Protein AF-A0A953RDA2-F1 (afdb_monomer_lite)

pLDDT: mean 78.42, std 19.12, range [27.3, 97.56]

Radius of gyration: 22.93 Å; chains: 1; bounding box: 58×78×47 Å

Secondary structure (DSSP, 8-state):
-HHHHTS-HHHHHHHHHHHHHHHHHHHHHHHGGGTS---HHHHHHHHHHHHHH-STTS------EEEEE-SSSHHHHHHHHTTS---EEETTEEE--STTEEEEEEEE--SS-SEEEE--HHHHHTTTTPPEEEEEHHHHHHHHHHHTTPPPPTT----TTPPP-----HHHHHHHT-EEEEE-TTS-EEEEE-TTS--HHHHHHHHHHHHHHHTTGGG--HHHHHHHTTSS-TTPPPPPP--TTS--TTSSS-----------

Foldseek 3Di:
DCLQQPNDPVSVLVVVLVVLVVVLVVVQVVVCVVVPHRPPPVVSVVVSVCVCQPDPLRDDFAALEAEDECPPVVLVLLVVQLVFAAWDQDPVGTARPGGSHYAYEYEDQDQPDQFPDKADQVVCVVSNSHIYTYGNLNNLLVLLVVLVPDDQDPVRDADPSNDDDPDPDPLLVCLLPQWDWDQDPVRDTDIHGDPVHHNVSNVVSSRVVSSCVNNVVVPDDPVNVCVSSVVDDPPPDDDPDDPPVVDDPVVPDDDDDDDDDDDD

Structure (mmCIF, N/CA/C/O backbone):
data_AF-A0A953RDA2-F1
#
_entry.id   AF-A0A953RDA2-F1
#
loop_
_atom_site.group_PDB
_atom_site.id
_atom_site.type_symbol
_atom_site.label_atom_id
_atom_site.label_alt_id
_atom_site.label_comp_id
_atom_site.label_asym_id
_atom_site.label_entity_id
_atom_site.label_seq_id
_atom_site.pdbx_PDB_ins_code
_atom_site.Cartn_x
_atom_site.Cartn_y
_atom_site.Cartn_z
_atom_site.occupancy
_atom_site.B_iso_or_equiv
_atom_site.auth_seq_id
_atom_site.auth_comp_id
_atom_site.auth_asym_id
_atom_site.auth_atom_id
_atom_site.pdbx_PDB_model_num
ATOM 1 N N . VAL A 1 1 ? -15.125 -6.183 -8.845 1.00 53.28 1 VAL A N 1
ATOM 2 C CA . VAL A 1 1 ? -14.838 -4.728 -8.720 1.00 53.28 1 VAL A CA 1
ATOM 3 C C . VAL A 1 1 ? -16.112 -3.888 -8.668 1.00 53.28 1 VAL A C 1
ATOM 5 O O . VAL A 1 1 ? -16.368 -3.324 -7.616 1.00 53.28 1 VAL A O 1
ATOM 8 N N . TYR A 1 2 ? -16.951 -3.850 -9.716 1.00 69.69 2 TYR A N 1
ATOM 9 C CA . TYR A 1 2 ? -18.217 -3.084 -9.699 1.00 69.69 2 TYR A CA 1
ATOM 10 C C . TYR A 1 2 ? -19.113 -3.430 -8.498 1.00 69.69 2 TYR A C 1
ATOM 12 O O . TYR A 1 2 ? -19.486 -2.554 -7.729 1.00 69.69 2 TYR A O 1
ATOM 20 N N . VAL A 1 3 ? -19.357 -4.724 -8.276 1.00 63.56 3 VAL A N 1
ATOM 21 C CA . VAL A 1 3 ? -20.207 -5.215 -7.180 1.00 63.56 3 VAL A CA 1
ATOM 22 C C . VAL A 1 3 ? -19.695 -4.809 -5.792 1.00 63.56 3 VAL A C 1
ATOM 24 O O . VAL A 1 3 ? -20.476 -4.504 -4.905 1.00 63.56 3 VAL A O 1
ATOM 27 N N . VAL A 1 4 ? -18.378 -4.771 -5.608 1.00 57.72 4 VAL A N 1
ATOM 28 C CA . VAL A 1 4 ? -17.744 -4.486 -4.310 1.00 57.72 4 VAL A CA 1
ATOM 29 C C . VAL A 1 4 ? -17.790 -2.992 -3.974 1.00 57.72 4 VAL A C 1
ATOM 31 O O . VAL A 1 4 ? -17.901 -2.613 -2.809 1.00 57.72 4 VAL A O 1
ATOM 34 N N . LEU A 1 5 ? -17.702 -2.138 -4.996 1.00 52.62 5 LEU A N 1
ATOM 35 C CA . LEU A 1 5 ? -17.481 -0.702 -4.822 1.00 52.62 5 LEU A CA 1
ATOM 36 C C . LEU A 1 5 ? -18.737 0.144 -5.059 1.00 52.62 5 LEU A C 1
ATOM 38 O O . LEU A 1 5 ? -18.857 1.213 -4.470 1.00 52.62 5 LEU A O 1
ATOM 42 N N . TRP A 1 6 ? -19.673 -0.339 -5.878 1.00 58.94 6 TRP A N 1
ATOM 43 C CA . TRP A 1 6 ? -20.791 0.459 -6.395 1.00 58.94 6 TRP A CA 1
ATOM 44 C C . TRP A 1 6 ? -22.170 -0.142 -6.156 1.00 58.94 6 TRP A C 1
ATOM 46 O O . TRP A 1 6 ? -23.173 0.556 -6.299 1.00 58.94 6 TRP A O 1
ATOM 56 N N . ALA A 1 7 ? -22.249 -1.433 -5.839 1.00 70.31 7 ALA A N 1
ATOM 57 C CA . ALA A 1 7 ? -23.537 -2.064 -5.631 1.00 70.31 7 ALA A CA 1
ATOM 58 C C . ALA A 1 7 ? -24.118 -1.691 -4.267 1.00 70.31 7 ALA A C 1
ATOM 60 O O . ALA A 1 7 ? -23.391 -1.484 -3.291 1.00 70.31 7 ALA A O 1
ATOM 61 N N . ASN A 1 8 ? -25.449 -1.647 -4.190 1.00 76.88 8 ASN A N 1
ATOM 62 C CA . ASN A 1 8 ? -26.104 -1.599 -2.893 1.00 76.88 8 ASN A CA 1
ATOM 63 C C . ASN A 1 8 ? -25.758 -2.872 -2.095 1.00 76.88 8 ASN A C 1
ATOM 65 O O . ASN A 1 8 ? -25.366 -3.900 -2.658 1.00 76.88 8 ASN A O 1
ATOM 69 N N . PHE A 1 9 ? -25.912 -2.793 -0.775 1.00 72.00 9 PHE A N 1
ATOM 70 C CA . PHE A 1 9 ? -25.557 -3.886 0.128 1.00 72.00 9 PHE A CA 1
ATOM 71 C C . PHE A 1 9 ? -26.197 -5.226 -0.274 1.00 72.00 9 PHE A C 1
ATOM 73 O O . PHE A 1 9 ? -25.525 -6.251 -0.255 1.00 72.00 9 PHE A O 1
ATOM 80 N N . TRP A 1 10 ? -27.453 -5.215 -0.724 1.00 73.00 10 TRP A N 1
ATOM 81 C CA . TRP A 1 10 ? -28.193 -6.420 -1.106 1.00 73.00 10 TRP A CA 1
ATOM 82 C C . TRP A 1 10 ? -27.661 -7.095 -2.371 1.00 73.00 10 TRP A C 1
ATOM 84 O O . TRP A 1 10 ? -27.619 -8.320 -2.443 1.00 73.00 10 TRP A O 1
ATOM 94 N N . ILE A 1 11 ? -27.213 -6.317 -3.355 1.00 77.31 11 ILE A N 1
ATOM 95 C CA . ILE A 1 11 ? -26.596 -6.840 -4.578 1.00 77.31 11 ILE A CA 1
ATOM 96 C C . ILE A 1 11 ? -25.198 -7.384 -4.265 1.00 77.31 11 ILE A C 1
ATOM 98 O O . ILE A 1 11 ? -24.844 -8.458 -4.749 1.00 77.31 11 ILE A O 1
ATOM 102 N N . PHE A 1 12 ? -24.417 -6.688 -3.431 1.00 74.81 12 PHE A N 1
ATOM 103 C CA . PHE A 1 12 ? -23.131 -7.203 -2.949 1.00 74.81 12 PHE A CA 1
ATOM 104 C C . PHE A 1 12 ? -23.308 -8.528 -2.201 1.00 74.81 12 PHE A C 1
ATOM 106 O O . PHE A 1 12 ? -22.641 -9.507 -2.532 1.00 74.81 12 PHE A O 1
ATOM 113 N N . LEU A 1 13 ? -24.256 -8.577 -1.261 1.00 75.00 13 LEU A N 1
ATOM 114 C CA . LEU A 1 13 ? -24.575 -9.773 -0.491 1.00 75.00 13 LEU A CA 1
ATOM 115 C C . LEU A 1 13 ? -25.046 -10.911 -1.404 1.00 75.00 13 LEU A C 1
ATOM 117 O O . LEU A 1 13 ? -24.547 -12.021 -1.287 1.00 75.00 13 LEU A O 1
ATOM 121 N N . GLY A 1 14 ? -25.934 -10.646 -2.365 1.00 80.12 14 GLY A N 1
ATOM 122 C CA . GLY A 1 14 ? -26.414 -11.664 -3.305 1.00 80.12 14 GLY A CA 1
ATOM 123 C C . GLY A 1 14 ? -25.298 -12.279 -4.155 1.00 80.12 14 GLY A C 1
ATOM 124 O O . GLY A 1 14 ? -25.237 -13.498 -4.322 1.00 80.12 14 GLY A O 1
ATOM 125 N N . VAL A 1 15 ? -24.369 -11.458 -4.650 1.00 80.56 15 VAL A N 1
ATOM 126 C CA . VAL A 1 15 ? -23.202 -11.948 -5.398 1.00 80.56 15 VAL A CA 1
ATOM 127 C C . VAL A 1 15 ? -22.246 -12.715 -4.489 1.00 80.56 15 VAL A C 1
ATOM 129 O O . VAL A 1 15 ? -21.788 -13.786 -4.875 1.00 80.56 15 VAL A O 1
ATOM 132 N N . LEU A 1 16 ? -21.978 -12.214 -3.281 1.00 77.94 16 LEU A N 1
ATOM 133 C CA . LEU A 1 16 ? -21.133 -12.886 -2.295 1.00 77.94 16 LEU A CA 1
ATOM 134 C C . LEU A 1 16 ? -21.686 -14.274 -1.941 1.00 77.94 16 LEU A C 1
ATOM 136 O O . LEU A 1 16 ? -20.953 -15.255 -2.001 1.00 77.94 16 LEU A O 1
ATOM 140 N N . VAL A 1 17 ? -22.988 -14.366 -1.656 1.00 80.12 17 VAL A N 1
ATOM 141 C CA . VAL A 1 17 ? -23.703 -15.619 -1.365 1.00 80.12 17 VAL A CA 1
ATOM 142 C C . VAL A 1 17 ? -23.610 -16.584 -2.550 1.00 80.12 17 VAL A C 1
ATOM 144 O O . VAL A 1 17 ? -23.328 -17.765 -2.362 1.00 80.12 17 VAL A O 1
ATOM 147 N N . THR A 1 18 ? -23.777 -16.085 -3.777 1.00 80.44 18 THR A N 1
ATOM 148 C CA . THR A 1 18 ? -23.704 -16.904 -4.997 1.00 80.44 18 THR A CA 1
ATOM 149 C C . THR A 1 18 ? -22.295 -17.440 -5.246 1.00 80.44 18 THR A C 1
ATOM 151 O O . THR A 1 18 ? -22.128 -18.617 -5.551 1.00 80.44 18 THR A O 1
ATOM 154 N N . VAL A 1 19 ? -21.263 -16.608 -5.091 1.00 81.25 19 VAL A N 1
ATOM 155 C CA . VAL A 1 19 ? -19.867 -17.050 -5.224 1.00 81.25 19 VAL A CA 1
ATOM 156 C C . VAL A 1 19 ? -19.525 -18.047 -4.120 1.00 81.25 19 VAL A C 1
ATOM 158 O O . VAL A 1 19 ? -18.982 -19.107 -4.415 1.00 81.25 19 VAL A O 1
ATOM 161 N N . ALA A 1 20 ? -19.928 -17.770 -2.877 1.00 77.31 20 ALA A N 1
ATOM 162 C CA . ALA A 1 20 ? -19.767 -18.699 -1.765 1.00 77.31 20 ALA A CA 1
ATOM 163 C C . ALA A 1 20 ? -20.463 -20.041 -2.039 1.00 77.31 20 ALA A C 1
ATOM 165 O O . ALA A 1 20 ? -19.907 -21.083 -1.711 1.00 77.31 20 ALA A O 1
ATOM 166 N N . PHE A 1 21 ? -21.635 -20.044 -2.686 1.00 79.31 21 PHE A N 1
ATOM 167 C CA . PHE A 1 21 ? -22.319 -21.272 -3.103 1.00 79.31 21 PHE A CA 1
ATOM 168 C C . PHE A 1 21 ? -21.511 -22.067 -4.120 1.00 79.31 21 PHE A C 1
ATOM 170 O O . PHE A 1 21 ? -21.360 -23.276 -3.968 1.00 79.31 21 PHE A O 1
ATOM 177 N N . LEU A 1 22 ? -20.987 -21.402 -5.151 1.00 78.38 22 LEU A N 1
ATOM 178 C CA . LEU A 1 22 ? -20.198 -22.058 -6.191 1.00 78.38 22 LEU A CA 1
ATOM 179 C C . LEU A 1 22 ? -18.912 -22.655 -5.610 1.00 78.38 22 LEU A C 1
ATOM 181 O O . LEU A 1 22 ? -18.658 -23.841 -5.809 1.00 78.38 22 LEU A O 1
ATOM 185 N N . CYS A 1 23 ? -18.174 -21.885 -4.807 1.00 77.38 23 CYS A N 1
ATOM 186 C CA . CYS A 1 23 ? -16.983 -22.373 -4.112 1.00 77.38 23 CYS A CA 1
ATOM 187 C C . CYS A 1 23 ? -17.312 -23.522 -3.149 1.00 77.38 23 CYS A C 1
ATOM 189 O O . CYS A 1 23 ? -16.577 -24.503 -3.083 1.00 77.38 23 CYS A O 1
ATOM 191 N N . TYR A 1 24 ? -18.434 -23.435 -2.426 1.00 74.81 24 TYR A N 1
ATOM 192 C CA . TYR A 1 24 ? -18.868 -24.497 -1.524 1.00 74.81 24 TYR A CA 1
ATOM 193 C C . TYR A 1 24 ? -19.238 -25.772 -2.280 1.00 74.81 24 TYR A C 1
ATOM 195 O O . TYR A 1 24 ? -18.879 -26.854 -1.839 1.00 74.81 24 TYR A O 1
ATOM 203 N N . ARG A 1 25 ? -19.904 -25.679 -3.437 1.00 75.38 25 ARG A N 1
ATOM 204 C CA . ARG A 1 25 ? -20.212 -26.851 -4.272 1.00 75.38 25 ARG A CA 1
ATOM 205 C C . ARG A 1 25 ? -18.964 -27.520 -4.834 1.00 75.38 25 ARG A C 1
ATOM 207 O O . ARG A 1 25 ? -18.921 -28.747 -4.908 1.00 75.38 25 ARG A O 1
ATOM 214 N N . GLU A 1 26 ? -17.970 -26.736 -5.237 1.00 70.94 26 GLU A N 1
ATOM 215 C CA . GLU A 1 26 ? -16.670 -27.279 -5.633 1.00 70.94 26 GLU A CA 1
ATOM 216 C C . GLU A 1 26 ? -16.006 -27.987 -4.447 1.00 70.94 26 GLU A C 1
ATOM 218 O O . GLU A 1 26 ? -15.590 -29.137 -4.574 1.00 70.94 26 GLU A O 1
ATOM 223 N N . TYR A 1 27 ? -16.007 -27.366 -3.268 1.00 70.00 27 TYR A N 1
ATOM 224 C CA . TYR A 1 27 ? -15.460 -27.950 -2.045 1.00 70.00 27 TYR A CA 1
ATOM 225 C C . TYR A 1 27 ? -16.186 -29.237 -1.613 1.00 70.00 27 TYR A C 1
ATOM 227 O O . TYR A 1 27 ? -15.538 -30.224 -1.277 1.00 70.00 27 TYR A O 1
ATOM 235 N N . ASP A 1 28 ? -17.516 -29.269 -1.697 1.00 66.06 28 ASP A N 1
ATOM 236 C CA . ASP A 1 28 ? -18.372 -30.422 -1.384 1.00 66.06 28 ASP A CA 1
ATOM 237 C C . ASP A 1 28 ? -18.017 -31.632 -2.266 1.00 66.06 28 ASP A C 1
ATOM 239 O O . ASP A 1 28 ? -17.896 -3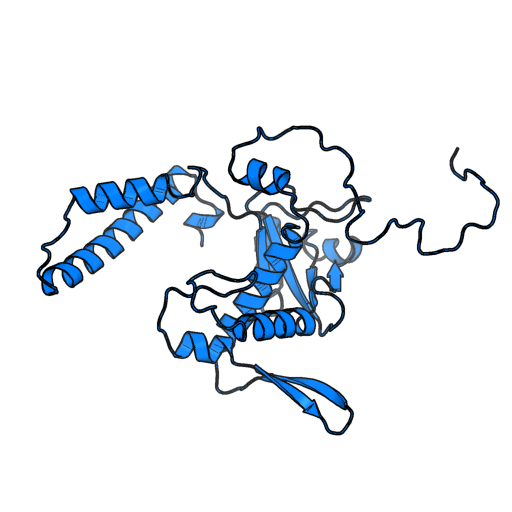2.759 -1.782 1.00 66.06 28 ASP A O 1
ATOM 243 N N . SER A 1 29 ? -17.735 -31.385 -3.552 1.00 64.94 29 SER A N 1
ATOM 244 C CA . SER A 1 29 ? -17.294 -32.425 -4.489 1.00 64.94 29 SER A CA 1
ATOM 245 C C . SER A 1 29 ? -15.908 -32.992 -4.162 1.00 64.94 29 SER A C 1
ATOM 247 O O . SER A 1 29 ? -15.660 -34.173 -4.402 1.00 64.94 29 SER A O 1
ATOM 249 N N . ILE A 1 30 ? -15.024 -32.174 -3.580 1.00 64.81 30 ILE A N 1
ATOM 250 C CA . ILE A 1 30 ? -13.677 -32.576 -3.164 1.00 64.81 30 ILE A CA 1
ATOM 251 C C . ILE A 1 30 ? -13.755 -33.352 -1.846 1.00 64.81 30 ILE A C 1
ATOM 253 O O . ILE A 1 30 ? -13.204 -34.442 -1.746 1.00 64.81 30 ILE A O 1
ATOM 257 N N . VAL A 1 31 ? -14.491 -32.857 -0.848 1.00 61.78 31 VAL A N 1
ATOM 258 C CA . VAL A 1 31 ? -14.634 -33.504 0.471 1.00 61.78 31 VAL A CA 1
ATOM 259 C C . VAL A 1 31 ? -15.346 -34.855 0.382 1.00 61.78 31 VAL A C 1
ATOM 261 O O . VAL A 1 31 ? -14.966 -35.792 1.087 1.00 61.78 31 VAL A O 1
ATOM 264 N N . ALA A 1 32 ? -16.307 -35.007 -0.535 1.00 62.38 32 ALA A N 1
ATOM 265 C CA . ALA A 1 32 ? -16.938 -36.295 -0.818 1.00 62.38 32 ALA A CA 1
ATOM 266 C C . ALA A 1 32 ? -15.927 -37.380 -1.248 1.00 62.38 32 ALA A C 1
ATOM 268 O O . ALA A 1 32 ? -16.145 -38.559 -0.970 1.00 62.38 32 ALA A O 1
ATOM 269 N N . GLN A 1 33 ? -14.798 -36.999 -1.859 1.00 64.75 33 GLN A N 1
ATOM 270 C CA . GLN A 1 33 ? -13.725 -37.927 -2.243 1.00 64.75 33 GLN A CA 1
ATOM 271 C C . GLN A 1 33 ? -12.834 -38.345 -1.060 1.00 64.75 33 GLN A C 1
ATOM 273 O O . GLN A 1 33 ? -12.133 -39.349 -1.156 1.00 64.75 33 GLN A O 1
ATOM 278 N N . TYR A 1 34 ? -12.887 -37.626 0.068 1.00 64.50 34 TYR A N 1
ATOM 279 C CA . TYR A 1 34 ? -12.098 -37.898 1.279 1.00 64.50 34 TYR A CA 1
ATOM 280 C C . TYR A 1 34 ? -12.863 -38.683 2.364 1.00 64.50 34 TYR A C 1
ATOM 282 O O . TYR A 1 34 ? -12.356 -38.848 3.470 1.00 64.50 34 TYR A O 1
ATOM 290 N N . GLY A 1 35 ? -14.060 -39.205 2.065 1.00 54.03 35 GLY A N 1
ATOM 291 C CA . GLY A 1 35 ? -14.752 -40.188 2.916 1.00 54.03 35 GLY A CA 1
ATOM 292 C C . GLY A 1 35 ? -15.549 -39.631 4.103 1.00 54.03 35 GLY A C 1
ATOM 293 O O . GLY A 1 35 ? -16.138 -40.411 4.846 1.00 54.03 35 GLY A O 1
ATOM 294 N N . PHE A 1 36 ? -15.628 -38.306 4.267 1.00 58.12 36 PHE A N 1
ATOM 295 C CA . PHE A 1 36 ? -16.376 -37.658 5.359 1.00 58.12 36 PHE A CA 1
ATOM 296 C C . PHE A 1 36 ? -17.854 -37.374 5.032 1.00 58.12 36 PHE A C 1
ATOM 298 O O . PHE A 1 36 ? -18.608 -36.950 5.905 1.00 58.12 36 PHE A O 1
ATOM 305 N N . GLY A 1 37 ? -18.281 -37.644 3.794 1.00 59.69 37 GLY A N 1
ATOM 306 C CA . GLY A 1 37 ? -19.604 -37.272 3.292 1.00 59.69 37 GLY A CA 1
ATOM 307 C C . GLY A 1 37 ? -19.698 -35.781 2.951 1.00 59.69 37 GLY A C 1
ATOM 308 O O . GLY A 1 37 ? -19.004 -34.947 3.525 1.00 59.69 37 GLY A O 1
ATOM 309 N N . ALA A 1 38 ? -20.543 -35.453 1.976 1.00 61.12 38 ALA A N 1
ATOM 310 C CA . ALA A 1 38 ? -20.825 -34.081 1.570 1.00 61.12 38 ALA A CA 1
ATOM 311 C C . ALA A 1 38 ? -21.569 -33.336 2.703 1.00 61.12 38 ALA A C 1
ATOM 313 O O . ALA A 1 38 ? -22.684 -33.748 3.044 1.00 61.12 38 ALA A O 1
ATOM 314 N N . PRO A 1 39 ? -21.008 -32.269 3.309 1.00 63.75 39 PRO A N 1
ATOM 315 C CA . PRO A 1 39 ? -21.687 -31.492 4.354 1.00 63.75 39 PRO A CA 1
ATOM 316 C C . PRO A 1 39 ? -23.013 -30.846 3.898 1.00 63.75 39 PRO A C 1
ATOM 318 O O . PRO A 1 39 ? -23.846 -30.474 4.733 1.00 63.75 39 PRO A O 1
ATOM 321 N N . GLY A 1 40 ? -23.258 -30.779 2.585 1.00 72.69 40 GLY A N 1
ATOM 322 C CA . GLY A 1 40 ? -24.576 -30.522 2.013 1.00 72.69 40 GLY A CA 1
ATOM 323 C C . GLY A 1 40 ? -25.140 -29.131 2.328 1.00 72.69 40 GLY A C 1
ATOM 324 O O . GLY A 1 40 ? -24.439 -28.193 2.696 1.00 72.69 40 GLY A O 1
ATOM 325 N N . TRP A 1 41 ? -26.452 -28.967 2.168 1.00 71.81 41 TRP A N 1
ATOM 326 C CA . TRP A 1 41 ? -27.121 -27.667 2.323 1.00 71.81 41 TRP A CA 1
ATOM 327 C C . TRP A 1 41 ? -27.050 -27.100 3.753 1.00 71.81 41 TRP A C 1
ATOM 329 O O . TRP A 1 41 ? -27.068 -25.882 3.924 1.00 71.81 41 TRP A O 1
ATOM 339 N N . ILE A 1 42 ? -26.914 -27.965 4.766 1.00 75.31 42 ILE A N 1
ATOM 340 C CA . ILE A 1 42 ? -26.733 -27.567 6.170 1.00 75.31 42 ILE A CA 1
ATOM 341 C C . ILE A 1 42 ? -25.344 -26.954 6.376 1.00 75.31 42 ILE A C 1
ATOM 343 O O . ILE A 1 42 ? -25.236 -25.887 6.977 1.00 75.31 42 ILE A O 1
ATOM 347 N N . GLY A 1 43 ? -24.288 -27.576 5.844 1.00 70.25 43 GLY A N 1
ATOM 348 C CA . GLY A 1 43 ? -22.941 -27.017 5.931 1.00 70.25 43 GLY A CA 1
ATOM 349 C C . GLY A 1 43 ? -22.778 -25.733 5.114 1.00 70.25 43 GLY A C 1
ATOM 350 O O . GLY A 1 43 ? -22.086 -24.820 5.559 1.00 70.25 43 GLY A O 1
ATOM 351 N N . TYR A 1 44 ? -23.474 -25.608 3.978 1.00 73.25 44 TYR A N 1
ATOM 352 C CA . TYR A 1 44 ? -23.532 -24.347 3.237 1.00 73.25 44 TYR A CA 1
ATOM 353 C C . TYR A 1 44 ? -24.211 -23.249 4.063 1.00 73.25 44 TYR A C 1
ATOM 355 O O . TYR A 1 44 ? -23.680 -22.148 4.173 1.00 73.25 44 TYR A O 1
ATOM 363 N N . GLY A 1 45 ? -25.350 -23.560 4.693 1.00 74.06 45 GLY A N 1
ATOM 364 C CA . GLY A 1 45 ? -26.055 -22.639 5.583 1.00 74.06 45 GLY A CA 1
ATOM 365 C C . GLY A 1 45 ? -25.196 -22.193 6.768 1.00 74.06 45 GLY A C 1
ATOM 366 O O . GLY A 1 45 ? -25.127 -21.001 7.049 1.00 74.06 45 GLY A O 1
ATOM 367 N N . ALA A 1 46 ? -24.480 -23.121 7.411 1.00 69.06 46 ALA A N 1
ATOM 368 C CA . ALA A 1 46 ? -23.546 -22.811 8.493 1.00 69.06 46 ALA A CA 1
ATOM 369 C C . ALA A 1 46 ? -22.361 -21.950 8.016 1.00 69.06 46 ALA A C 1
ATOM 371 O O . ALA A 1 46 ? -22.000 -20.982 8.679 1.00 69.06 46 ALA A O 1
ATOM 372 N N . GLY A 1 47 ? -21.796 -22.253 6.842 1.00 64.75 47 GLY A N 1
ATOM 373 C CA . GLY A 1 47 ? -20.731 -21.459 6.226 1.00 64.75 47 GLY A CA 1
ATOM 374 C C . GLY A 1 47 ? -21.186 -20.051 5.842 1.00 64.75 47 GLY A C 1
ATOM 375 O O . GLY A 1 47 ? -20.447 -19.094 6.046 1.00 64.75 47 GLY A O 1
ATOM 376 N N . LEU A 1 48 ? -22.420 -19.896 5.355 1.00 69.69 48 LEU A N 1
ATOM 377 C CA . LEU A 1 48 ? -23.012 -18.589 5.073 1.00 69.69 48 LEU A CA 1
ATOM 378 C C . LEU A 1 48 ? -23.239 -17.785 6.355 1.00 69.69 48 LEU A C 1
ATOM 380 O O . LEU A 1 48 ? -23.009 -16.580 6.380 1.00 69.69 48 LEU A O 1
ATOM 384 N N . LEU A 1 49 ? -23.675 -18.459 7.419 1.00 67.25 49 LEU A N 1
ATOM 385 C CA . LEU A 1 49 ? -23.894 -17.849 8.723 1.00 67.25 49 LEU A CA 1
ATOM 386 C C . LEU A 1 49 ? -22.567 -17.368 9.317 1.00 67.25 49 LEU A C 1
ATOM 388 O O . LEU A 1 49 ? -22.488 -16.230 9.757 1.00 67.25 49 LEU A O 1
ATOM 392 N N . LEU A 1 50 ? -21.500 -18.164 9.209 1.00 62.91 50 LEU A N 1
ATOM 393 C CA . LEU A 1 50 ? -20.137 -17.737 9.538 1.00 62.91 50 LEU A CA 1
ATOM 394 C C . LEU A 1 50 ? -19.640 -16.604 8.638 1.00 62.91 50 LEU A C 1
ATOM 396 O O . LEU A 1 50 ? -18.993 -15.697 9.127 1.00 62.91 50 LEU A O 1
ATOM 400 N N . LEU A 1 51 ? -19.941 -16.602 7.340 1.00 62.56 51 LEU A N 1
ATOM 401 C CA . LEU A 1 51 ? -19.515 -15.532 6.431 1.00 62.56 51 LEU A CA 1
ATOM 402 C C . LEU A 1 51 ? -20.172 -14.184 6.769 1.00 62.56 51 LEU A C 1
ATOM 404 O O . LEU A 1 51 ? -19.553 -13.134 6.629 1.00 62.56 51 LEU A O 1
ATOM 408 N N . VAL A 1 52 ? -21.440 -14.216 7.184 1.00 61.91 52 VAL A N 1
ATOM 409 C CA . VAL A 1 52 ? -22.222 -13.019 7.524 1.00 61.91 52 VAL A CA 1
ATOM 410 C C . VAL A 1 52 ? -21.954 -12.558 8.962 1.00 61.91 52 VAL A C 1
ATOM 412 O O . VAL A 1 52 ? -22.065 -11.368 9.240 1.00 61.91 52 VAL A O 1
ATOM 415 N N . TRP A 1 53 ? -21.575 -13.473 9.856 1.00 58.88 53 TRP A N 1
ATOM 416 C CA . TRP A 1 53 ? -21.316 -13.204 11.277 1.00 58.88 53 TRP A CA 1
ATOM 417 C C . TRP A 1 53 ? -19.815 -13.087 11.612 1.00 58.88 53 TRP A C 1
ATOM 419 O O . TRP A 1 53 ? -19.452 -12.643 12.690 1.00 58.88 53 TRP A O 1
ATOM 429 N N . GLY A 1 54 ? -18.917 -13.497 10.719 1.00 45.03 54 GLY A N 1
ATOM 430 C CA . GLY A 1 54 ? -17.540 -13.889 11.046 1.00 45.03 54 GLY A CA 1
ATOM 431 C C . GLY A 1 54 ? -16.505 -12.774 11.137 1.00 45.03 54 GLY A C 1
ATOM 432 O O . GLY A 1 54 ? -15.456 -12.872 10.505 1.00 45.03 54 GLY A O 1
ATOM 433 N N . GLY A 1 55 ? -16.757 -11.756 11.953 1.00 53.25 55 GLY A N 1
ATOM 434 C CA . GLY A 1 55 ? -15.683 -11.233 12.802 1.00 53.25 55 GLY A CA 1
ATOM 435 C C . GLY A 1 55 ? -15.667 -12.045 14.101 1.00 53.25 55 GLY A C 1
ATOM 436 O O . GLY A 1 55 ? -16.725 -12.519 14.512 1.00 53.25 55 GLY A O 1
ATOM 437 N N . GLU A 1 56 ? -14.529 -12.190 14.788 1.00 51.81 56 GLU A N 1
ATOM 438 C CA . GLU A 1 56 ? -14.509 -12.779 16.148 1.00 51.81 56 GLU A CA 1
ATOM 439 C C . GLU A 1 56 ? -15.516 -12.092 17.099 1.00 51.81 56 GLU A C 1
ATOM 441 O O . GLU A 1 56 ? -16.028 -12.720 18.024 1.00 51.81 56 GLU A O 1
ATOM 446 N N . SER A 1 57 ? -15.873 -10.835 16.811 1.00 55.00 57 SER A N 1
ATOM 447 C CA . SER A 1 57 ? -16.841 -10.000 17.529 1.00 55.00 57 SER A CA 1
ATOM 448 C C . SER A 1 57 ? -18.217 -9.831 16.851 1.00 55.00 57 SER A C 1
ATOM 450 O O . SER A 1 57 ? -19.076 -9.140 17.395 1.00 55.00 57 SER A O 1
ATOM 452 N N . GLY A 1 58 ? -18.487 -10.444 15.688 1.00 51.31 58 GLY A N 1
ATOM 453 C CA . GLY A 1 58 ? -19.788 -10.310 15.002 1.00 51.31 58 GLY A CA 1
ATOM 454 C C . GLY A 1 58 ? -19.973 -9.057 14.129 1.00 51.31 58 GLY A C 1
ATOM 455 O O . GLY A 1 58 ? -21.055 -8.854 13.574 1.00 51.31 58 GLY A O 1
ATOM 456 N N . GLY A 1 59 ? -18.952 -8.202 14.006 1.00 56.09 59 GLY A N 1
ATOM 457 C CA . GLY A 1 59 ? -19.012 -6.952 13.239 1.00 56.09 59 GLY A CA 1
ATOM 458 C C . GLY A 1 59 ? -18.724 -7.107 11.738 1.00 56.09 59 GLY A C 1
ATOM 459 O O . GLY A 1 59 ? -17.923 -7.940 11.318 1.00 56.09 59 GLY A O 1
ATOM 460 N N . THR A 1 60 ? -19.334 -6.257 10.900 1.00 56.97 60 THR A N 1
ATOM 461 C CA . THR A 1 60 ? -18.966 -6.123 9.478 1.00 56.97 60 THR A CA 1
ATOM 462 C C . THR A 1 60 ? -17.894 -5.043 9.307 1.00 56.97 60 THR A C 1
ATOM 464 O O . THR A 1 60 ? -18.200 -3.864 9.486 1.00 56.97 60 THR A O 1
ATOM 467 N N . MET A 1 61 ? -16.668 -5.402 8.907 1.00 63.38 61 MET A N 1
ATOM 468 C CA . MET A 1 61 ? -15.610 -4.421 8.616 1.00 63.38 61 MET A CA 1
ATOM 469 C C . MET A 1 61 ? -15.688 -3.958 7.147 1.00 63.38 61 MET A C 1
ATOM 471 O O . MET A 1 61 ? -15.421 -4.748 6.235 1.00 63.38 61 MET A O 1
ATOM 475 N N . PRO A 1 62 ? -16.065 -2.698 6.856 1.00 72.44 62 PRO A N 1
ATOM 476 C CA . PRO A 1 62 ? -16.038 -2.191 5.490 1.00 72.44 62 PRO A CA 1
ATOM 477 C C . PRO A 1 62 ? -14.594 -1.981 5.013 1.00 72.44 62 PRO A C 1
ATOM 479 O O . PRO A 1 62 ? -13.689 -1.722 5.803 1.00 72.44 62 PRO A O 1
ATOM 482 N N . ILE A 1 63 ? -14.378 -1.995 3.692 1.00 81.12 63 ILE A N 1
ATOM 483 C CA . ILE A 1 63 ? -13.112 -1.520 3.113 1.00 81.12 63 ILE A CA 1
ATOM 484 C C . ILE A 1 63 ? -12.971 -0.042 3.478 1.00 81.12 63 ILE A C 1
ATOM 486 O O . ILE A 1 63 ? -13.731 0.777 2.969 1.00 81.12 63 ILE A O 1
ATOM 490 N N . MET A 1 64 ? -12.022 0.307 4.344 1.00 86.94 64 MET A N 1
ATOM 491 C CA . MET A 1 64 ? -11.822 1.694 4.778 1.00 86.94 64 MET A CA 1
ATOM 492 C C . MET A 1 64 ? -11.225 2.546 3.659 1.00 86.94 64 MET A C 1
ATOM 494 O O . MET A 1 64 ? -11.788 3.578 3.285 1.00 86.94 64 MET A O 1
ATOM 498 N N . ALA A 1 65 ? -10.138 2.064 3.060 1.00 90.94 65 ALA A N 1
ATOM 499 C CA . ALA A 1 65 ? -9.498 2.703 1.924 1.00 90.94 65 ALA A CA 1
ATOM 500 C C . ALA A 1 65 ? -8.988 1.675 0.910 1.00 90.94 65 ALA A C 1
ATOM 502 O O . ALA A 1 65 ? -8.593 0.568 1.267 1.00 90.94 65 ALA A O 1
ATOM 503 N N . MET A 1 66 ? -8.964 2.076 -0.358 1.00 93.38 66 MET A N 1
ATOM 504 C CA . MET A 1 66 ? -8.349 1.339 -1.455 1.00 93.38 66 MET A CA 1
ATOM 505 C C . MET A 1 66 ? -7.336 2.243 -2.150 1.00 93.38 66 MET A C 1
ATOM 507 O O . MET A 1 66 ? -7.694 3.295 -2.683 1.00 93.38 66 MET A O 1
ATOM 511 N N . THR A 1 67 ? -6.076 1.832 -2.162 1.00 95.94 67 THR A N 1
ATOM 512 C CA . THR A 1 67 ? -5.012 2.497 -2.915 1.00 95.94 67 THR A CA 1
ATOM 513 C C . THR A 1 67 ? -4.986 1.988 -4.356 1.00 95.94 67 THR A C 1
ATOM 515 O O . THR A 1 67 ? -5.243 0.814 -4.620 1.00 95.94 67 THR A O 1
ATOM 518 N N . ILE A 1 68 ? -4.705 2.876 -5.310 1.00 95.12 68 ILE A N 1
ATOM 519 C CA . ILE A 1 68 ? -4.571 2.528 -6.730 1.00 95.12 68 ILE A CA 1
ATOM 520 C C . ILE A 1 68 ? -3.322 3.206 -7.282 1.00 95.12 68 ILE A C 1
ATOM 522 O O . ILE A 1 68 ? -3.219 4.436 -7.245 1.00 95.12 68 ILE A O 1
ATOM 526 N N . ASP A 1 69 ? -2.395 2.423 -7.837 1.00 94.88 69 ASP A N 1
ATOM 527 C CA . ASP A 1 69 ? -1.241 2.984 -8.534 1.00 94.88 69 ASP A CA 1
ATOM 528 C C . ASP A 1 69 ? -1.673 3.755 -9.787 1.00 94.88 69 ASP A C 1
ATOM 530 O O . ASP A 1 69 ? -2.352 3.238 -10.673 1.00 94.88 69 ASP A O 1
ATOM 534 N N . SER A 1 70 ? -1.255 5.016 -9.865 1.00 94.25 70 SER A N 1
ATOM 535 C CA . SER A 1 70 ? -1.480 5.886 -11.016 1.00 94.25 70 SER A CA 1
ATOM 536 C C . SER A 1 70 ? -0.273 5.929 -11.960 1.00 94.25 70 SER A C 1
ATOM 538 O O . SER A 1 70 ? -0.176 6.843 -12.782 1.00 94.25 70 SER A O 1
ATOM 540 N N . GLY A 1 71 ? 0.692 5.013 -11.817 1.00 88.56 71 GLY A N 1
ATOM 541 C CA . GLY A 1 71 ? 1.890 4.936 -12.651 1.00 88.56 71 GLY A CA 1
ATOM 542 C C . GLY A 1 71 ? 1.573 4.632 -14.116 1.00 88.56 71 GLY A C 1
ATOM 543 O O . GLY A 1 71 ? 2.191 5.212 -15.011 1.00 88.56 71 GLY A O 1
ATOM 544 N N . PHE A 1 72 ? 0.553 3.807 -14.366 1.00 89.31 72 PHE A N 1
ATOM 545 C CA . PHE A 1 72 ? 0.063 3.475 -15.703 1.00 89.31 72 PHE A CA 1
ATOM 546 C C . PHE A 1 72 ? -1.355 4.019 -15.932 1.00 89.31 72 PHE A C 1
ATOM 548 O O . PHE A 1 72 ? -2.263 3.771 -15.147 1.00 89.31 72 PHE A O 1
ATOM 555 N N . ARG A 1 73 ? -1.562 4.755 -17.036 1.00 91.81 73 ARG A N 1
ATOM 556 C CA . ARG A 1 73 ? -2.848 5.399 -17.397 1.00 91.81 73 ARG A CA 1
ATOM 557 C C . ARG A 1 73 ? -3.470 6.232 -16.251 1.00 91.81 73 ARG A C 1
ATOM 559 O O . ARG A 1 73 ? -4.626 6.008 -15.884 1.00 91.81 73 ARG A O 1
ATOM 566 N N . PRO A 1 74 ? -2.754 7.251 -15.738 1.00 93.25 74 PRO A N 1
ATOM 567 C CA . PRO A 1 74 ? -3.163 8.029 -14.562 1.00 93.25 74 PRO A CA 1
ATOM 568 C C . PRO A 1 74 ? -4.568 8.637 -14.663 1.00 93.25 74 PRO A C 1
ATOM 570 O O . PRO A 1 74 ? -5.282 8.697 -13.669 1.00 93.25 74 PRO A O 1
ATOM 573 N N . GLN A 1 75 ? -4.986 9.054 -15.861 1.00 92.19 75 GLN A N 1
ATOM 574 C CA . GLN A 1 75 ? -6.280 9.704 -16.065 1.00 92.19 75 GLN A CA 1
ATOM 575 C C . GLN A 1 75 ? -7.464 8.806 -15.673 1.00 92.19 75 GLN A C 1
ATOM 577 O O . GLN A 1 75 ? -8.391 9.282 -15.023 1.00 92.19 75 GLN A O 1
ATOM 582 N N . MET A 1 76 ? -7.405 7.502 -15.977 1.00 94.25 76 MET A N 1
ATOM 583 C CA . MET A 1 76 ? -8.465 6.564 -15.579 1.00 94.25 76 MET A CA 1
ATOM 584 C C . MET A 1 76 ? -8.536 6.404 -14.060 1.00 94.25 76 MET A C 1
ATOM 586 O O . MET A 1 76 ? -9.621 6.278 -13.500 1.00 94.25 76 MET A O 1
ATOM 590 N N . VAL A 1 77 ? -7.382 6.429 -13.388 1.00 93.94 77 VAL A N 1
ATOM 591 C CA . VAL A 1 77 ? -7.310 6.339 -11.926 1.00 93.94 77 VAL A CA 1
ATOM 592 C C . VAL A 1 77 ? -7.911 7.584 -11.287 1.00 93.94 77 VAL A C 1
ATOM 594 O O . VAL A 1 77 ? -8.693 7.463 -10.351 1.00 93.94 77 VAL A O 1
ATOM 597 N N . TYR A 1 78 ? -7.602 8.773 -11.809 1.00 94.19 78 TYR A N 1
ATOM 598 C CA . TYR A 1 78 ? -8.146 10.029 -11.284 1.00 94.19 78 TYR A CA 1
ATOM 599 C C . TYR A 1 78 ? -9.660 10.096 -11.470 1.00 94.19 78 TYR A C 1
ATOM 601 O O . TYR A 1 78 ? -10.379 10.361 -10.512 1.00 94.19 78 TYR A O 1
ATOM 609 N N . GLU A 1 79 ? -10.146 9.749 -12.662 1.00 93.38 79 GLU A N 1
ATOM 610 C CA . GLU A 1 79 ? -11.579 9.708 -12.961 1.00 93.38 79 GLU A CA 1
ATOM 611 C C . GLU A 1 79 ? -12.334 8.692 -12.119 1.00 93.38 79 GLU A C 1
ATOM 613 O O . GLU A 1 79 ? -13.512 8.892 -11.829 1.00 93.38 79 GLU A O 1
ATOM 618 N N . PHE A 1 80 ? -11.690 7.585 -11.760 1.00 92.50 80 PHE A N 1
ATOM 619 C CA . PHE A 1 80 ? -12.271 6.592 -10.874 1.00 92.50 80 PHE A CA 1
ATOM 620 C C . PHE A 1 80 ? -12.279 7.085 -9.424 1.00 92.50 80 PHE A C 1
ATOM 622 O O . PHE A 1 80 ? -13.326 7.061 -8.777 1.00 92.50 80 PHE A O 1
ATOM 629 N N . ALA A 1 81 ? -11.142 7.579 -8.930 1.00 93.38 81 ALA A N 1
ATOM 630 C CA . ALA A 1 81 ? -10.996 8.091 -7.572 1.00 93.38 81 ALA A CA 1
ATOM 631 C C . ALA A 1 81 ? -11.973 9.242 -7.297 1.00 93.38 81 ALA A C 1
ATOM 633 O O . ALA A 1 81 ? -12.688 9.208 -6.302 1.00 93.38 81 ALA A O 1
ATOM 634 N N . ALA A 1 82 ? -12.110 10.187 -8.231 1.00 90.88 82 ALA A N 1
ATOM 635 C CA . ALA A 1 82 ? -12.985 11.351 -8.098 1.00 90.88 82 ALA A CA 1
ATOM 636 C C . ALA A 1 82 ? -14.476 11.014 -7.893 1.00 90.88 82 ALA A C 1
ATOM 638 O O . ALA A 1 82 ? -15.232 11.870 -7.439 1.00 90.88 82 ALA A O 1
ATOM 639 N N . ARG A 1 83 ? -14.921 9.792 -8.220 1.00 91.94 83 ARG A N 1
ATOM 640 C CA . ARG A 1 83 ? -16.312 9.355 -8.002 1.00 91.94 83 ARG A CA 1
ATOM 641 C C . ARG A 1 83 ? -16.535 8.670 -6.647 1.00 91.94 83 ARG A C 1
ATOM 643 O O . ARG A 1 83 ? -17.660 8.284 -6.349 1.00 91.94 83 ARG A O 1
ATOM 650 N N . HIS A 1 84 ? -15.487 8.499 -5.848 1.00 90.69 84 HIS A N 1
ATOM 651 C CA . HIS A 1 84 ? -15.534 7.876 -4.526 1.00 90.69 84 HIS A CA 1
ATOM 652 C C . HIS A 1 84 ? -15.146 8.887 -3.445 1.00 90.69 84 HIS A C 1
ATOM 654 O O . HIS A 1 84 ? -14.527 9.910 -3.760 1.00 90.69 84 HIS A O 1
ATOM 660 N N . PRO A 1 85 ? -15.438 8.595 -2.162 1.00 91.44 85 PRO A N 1
ATOM 661 C CA . PRO A 1 85 ? -14.875 9.359 -1.061 1.00 91.44 85 PRO A CA 1
ATOM 662 C C . PRO A 1 85 ? -13.355 9.500 -1.213 1.00 91.44 85 PRO A C 1
ATOM 664 O O . PRO A 1 85 ? -12.663 8.576 -1.649 1.00 91.44 85 PRO A O 1
ATOM 667 N N . GLN A 1 86 ? -12.854 10.691 -0.905 1.00 90.56 86 GLN A N 1
ATOM 668 C CA . GLN A 1 86 ? -11.435 11.032 -0.937 1.00 90.56 86 GLN A CA 1
ATOM 669 C C . GLN A 1 86 ? -10.954 11.291 0.496 1.00 90.56 86 GLN A C 1
ATOM 671 O O . GLN A 1 86 ? -11.774 11.671 1.339 1.00 90.56 86 GLN A O 1
ATOM 676 N N . PRO A 1 87 ? -9.651 11.124 0.790 1.00 91.69 87 PRO A N 1
ATOM 677 C CA . PRO A 1 87 ? -9.107 11.506 2.087 1.00 91.69 87 PRO A CA 1
ATOM 678 C C . PRO A 1 87 ? -9.438 12.964 2.427 1.00 91.69 87 PRO A C 1
ATOM 680 O O . PRO A 1 87 ? -9.365 13.852 1.573 1.00 91.69 87 PRO A O 1
ATOM 683 N N . ALA A 1 88 ? -9.800 13.212 3.682 1.00 88.62 88 ALA A N 1
ATOM 684 C CA . ALA A 1 88 ? -9.950 14.561 4.196 1.00 88.62 88 ALA A CA 1
ATOM 685 C C . ALA A 1 88 ? -8.561 15.172 4.400 1.00 88.62 88 ALA A C 1
ATOM 687 O O . ALA A 1 88 ? -7.650 14.514 4.901 1.00 88.62 88 ALA A O 1
ATOM 688 N N . HIS A 1 89 ? -8.414 16.437 4.018 1.00 87.94 89 HIS A N 1
ATOM 689 C CA . HIS A 1 89 ? -7.161 17.176 4.098 1.00 87.94 89 HIS A CA 1
ATOM 690 C C . HIS A 1 89 ? -7.378 18.426 4.950 1.00 87.94 89 HIS A C 1
ATOM 692 O O . HIS A 1 89 ? -8.155 19.300 4.559 1.00 87.94 89 HIS A O 1
ATOM 698 N N . GLY A 1 90 ? -6.699 18.531 6.094 1.00 83.69 90 GLY A N 1
ATOM 699 C CA . GLY A 1 90 ? -6.873 19.658 7.009 1.00 83.69 90 GLY A CA 1
ATOM 700 C C . GLY A 1 90 ? -5.614 20.029 7.798 1.00 83.69 90 GLY A C 1
ATOM 701 O O . GLY A 1 90 ? -4.583 19.369 7.679 1.00 83.69 90 GLY A O 1
ATOM 702 N N . PRO A 1 91 ? -5.680 21.085 8.629 1.00 80.06 91 PRO A N 1
ATOM 703 C CA . PRO A 1 91 ? -4.552 21.529 9.457 1.00 80.06 91 PRO A CA 1
ATOM 704 C C . PRO A 1 91 ? -4.068 20.469 10.455 1.00 80.06 91 PRO A C 1
ATOM 706 O O . PRO A 1 91 ? -2.898 20.454 10.819 1.00 80.06 91 PRO A O 1
ATOM 709 N N . ALA A 1 92 ? -4.966 19.570 10.871 1.00 78.56 92 ALA A N 1
ATOM 710 C CA . ALA A 1 92 ? -4.668 18.444 11.754 1.00 78.56 92 ALA A CA 1
ATOM 711 C C . ALA A 1 92 ? -4.001 17.254 11.031 1.00 78.56 92 ALA A C 1
ATOM 713 O O . ALA A 1 92 ? -3.665 16.261 11.671 1.00 78.56 92 ALA A O 1
ATOM 714 N N . GLY A 1 93 ? -3.802 17.349 9.713 1.00 83.00 93 GLY A N 1
ATOM 715 C CA . GLY A 1 93 ? -3.267 16.284 8.872 1.00 83.00 93 GLY A CA 1
ATOM 716 C C . GLY A 1 93 ? -4.306 15.696 7.921 1.00 83.00 93 GLY A C 1
ATOM 717 O O . GLY A 1 93 ? -5.409 16.223 7.750 1.00 83.00 93 GLY A O 1
ATOM 718 N N . ASP A 1 94 ? -3.906 14.603 7.281 1.00 87.19 94 ASP A N 1
ATOM 719 C CA . ASP A 1 94 ? -4.729 13.864 6.332 1.00 87.19 94 ASP A CA 1
ATOM 720 C C . ASP A 1 94 ? -5.375 12.659 7.029 1.00 87.19 94 ASP A C 1
ATOM 722 O O . ASP A 1 94 ? -4.715 11.981 7.818 1.00 87.19 94 ASP A O 1
ATOM 726 N N . ALA A 1 95 ? -6.650 12.386 6.742 1.00 86.88 95 ALA A N 1
ATOM 727 C CA . ALA A 1 95 ? -7.399 11.305 7.385 1.00 86.88 95 ALA A CA 1
ATOM 728 C C . ALA A 1 95 ? -8.403 10.632 6.439 1.00 86.88 95 ALA A C 1
ATOM 730 O O . ALA A 1 95 ? -8.971 11.267 5.546 1.00 86.88 95 ALA A O 1
ATOM 731 N N . ILE A 1 96 ? -8.673 9.345 6.666 1.00 89.31 96 ILE A N 1
ATOM 732 C CA . ILE A 1 96 ? -9.782 8.631 6.024 1.00 89.31 96 ILE A CA 1
ATOM 733 C C . ILE A 1 96 ? -11.068 8.947 6.787 1.00 89.31 96 ILE A C 1
ATOM 735 O O . ILE A 1 96 ? -11.281 8.457 7.890 1.00 89.31 96 ILE A O 1
ATOM 739 N N . ALA A 1 97 ? -11.919 9.788 6.199 1.00 81.31 97 ALA A N 1
ATOM 740 C CA . ALA A 1 97 ? -13.151 10.257 6.839 1.00 81.31 97 ALA A CA 1
ATOM 741 C C . ALA A 1 97 ? -14.378 9.373 6.555 1.00 81.31 97 ALA A C 1
ATOM 743 O O . ALA A 1 97 ? -15.406 9.516 7.212 1.00 81.31 97 ALA A O 1
ATOM 744 N N . ALA A 1 98 ? -14.296 8.485 5.561 1.00 83.94 98 ALA A N 1
ATOM 745 C CA . ALA A 1 98 ? -15.395 7.614 5.165 1.00 83.94 98 ALA A CA 1
ATOM 746 C C . ALA A 1 98 ? -14.871 6.270 4.634 1.00 83.94 98 ALA A C 1
ATOM 748 O O . ALA A 1 98 ? -13.804 6.239 4.009 1.00 83.94 98 ALA A O 1
ATOM 749 N N . PRO A 1 99 ? -15.617 5.166 4.819 1.00 83.31 99 PRO A N 1
ATOM 750 C CA . PRO A 1 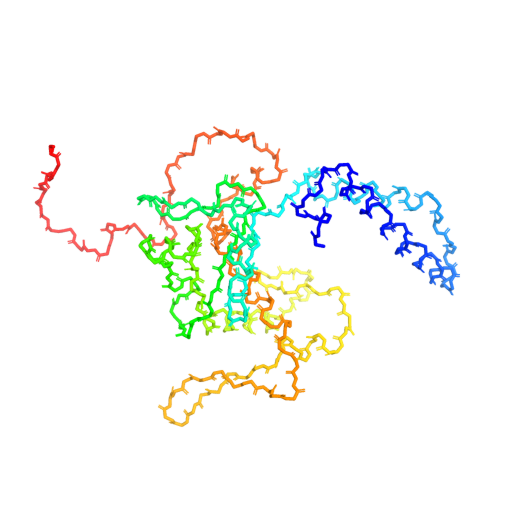99 ? -15.290 3.899 4.183 1.00 83.31 99 PRO A CA 1
ATOM 751 C C . PRO A 1 99 ? -15.413 4.006 2.659 1.00 83.31 99 PRO A C 1
ATOM 753 O O . PRO A 1 99 ? -16.083 4.888 2.120 1.00 83.31 99 PRO A O 1
ATOM 756 N N . ARG A 1 100 ? -14.792 3.057 1.960 1.00 85.25 100 ARG A N 1
ATOM 757 C CA . ARG A 1 100 ? -14.678 2.987 0.496 1.00 85.25 100 ARG A CA 1
ATOM 758 C C . ARG A 1 100 ? -13.959 4.200 -0.098 1.00 85.25 100 ARG A C 1
ATOM 760 O O . ARG A 1 100 ? -14.182 4.543 -1.259 1.00 85.25 100 ARG A O 1
ATOM 767 N N . THR A 1 101 ? -13.088 4.837 0.685 1.00 90.81 101 THR A N 1
ATOM 768 C CA . THR A 1 101 ? -12.244 5.926 0.191 1.00 90.81 101 THR A CA 1
ATOM 769 C C . THR A 1 101 ? -11.254 5.387 -0.839 1.00 90.81 101 THR A C 1
ATOM 771 O O . THR A 1 101 ? -10.621 4.357 -0.617 1.00 90.81 101 THR A O 1
ATOM 774 N N . VAL A 1 102 ? -11.092 6.078 -1.966 1.00 94.44 102 VAL A N 1
ATOM 775 C CA . VAL A 1 102 ? -10.123 5.690 -3.001 1.00 94.44 102 VAL A CA 1
ATOM 776 C C . VAL A 1 102 ? -8.947 6.650 -2.989 1.00 94.44 102 VAL A C 1
ATOM 778 O O . VAL A 1 102 ? -9.122 7.859 -3.107 1.00 94.44 102 VAL A O 1
ATOM 781 N N . VAL A 1 103 ? -7.739 6.107 -2.881 1.00 95.81 103 VAL A N 1
ATOM 782 C CA . VAL A 1 103 ? -6.499 6.871 -2.754 1.00 95.81 103 VAL A CA 1
ATOM 783 C C . VAL A 1 103 ? -5.630 6.626 -3.980 1.00 95.81 103 VAL A C 1
ATOM 785 O O . V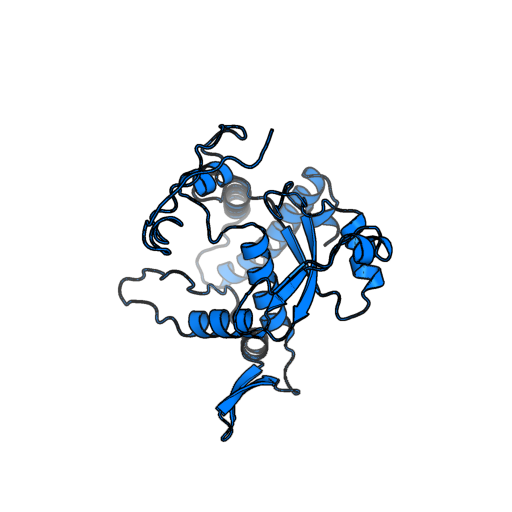AL A 1 103 ? -5.101 5.535 -4.178 1.00 95.81 103 VAL A O 1
ATOM 788 N N . ALA A 1 104 ? -5.457 7.648 -4.814 1.00 96.62 104 ALA A N 1
ATOM 789 C CA . ALA A 1 104 ? -4.527 7.565 -5.933 1.00 96.62 104 ALA A CA 1
ATOM 790 C C . ALA A 1 104 ? -3.081 7.664 -5.421 1.00 96.62 104 ALA A C 1
ATOM 792 O O . ALA A 1 104 ? -2.710 8.625 -4.740 1.00 96.62 104 ALA A O 1
ATOM 793 N N . THR A 1 105 ? -2.255 6.680 -5.764 1.00 96.94 105 THR A N 1
ATOM 794 C CA . THR A 1 105 ? -0.883 6.557 -5.267 1.00 96.94 105 THR A CA 1
ATOM 795 C C . THR A 1 105 ? 0.142 6.586 -6.386 1.00 96.94 105 THR A C 1
ATOM 797 O O . THR A 1 105 ? -0.142 6.212 -7.520 1.00 96.94 105 THR A O 1
ATOM 800 N N . LYS A 1 106 ? 1.367 6.995 -6.056 1.00 96.44 106 LYS A N 1
ATOM 801 C CA . LYS A 1 106 ? 2.523 6.854 -6.945 1.00 96.44 106 LYS A CA 1
ATOM 802 C C . LYS A 1 106 ? 3.765 6.494 -6.145 1.00 96.44 106 LYS A C 1
ATOM 804 O O . LYS A 1 106 ? 4.080 7.167 -5.165 1.00 96.44 106 LYS A O 1
ATOM 809 N N . GLY A 1 107 ? 4.513 5.493 -6.593 1.00 94.81 107 GLY A N 1
ATOM 810 C CA . GLY A 1 107 ? 5.777 5.123 -5.959 1.00 94.81 107 GLY A CA 1
ATOM 811 C C . GLY A 1 107 ? 6.828 6.243 -5.997 1.00 94.81 107 GLY A C 1
ATOM 812 O O . GLY A 1 107 ? 6.974 6.958 -6.992 1.00 94.81 107 GLY A O 1
ATOM 813 N N . LYS A 1 108 ? 7.581 6.381 -4.905 1.00 95.62 108 LYS A N 1
ATOM 814 C CA . LYS A 1 108 ? 8.774 7.218 -4.771 1.00 95.62 108 LYS A CA 1
ATOM 815 C C . LYS A 1 108 ? 9.863 6.404 -4.054 1.00 95.62 108 LYS A C 1
ATOM 817 O O . LYS A 1 108 ? 9.568 5.800 -3.026 1.00 95.62 108 LYS A O 1
ATOM 822 N N . PRO A 1 109 ? 11.109 6.379 -4.555 1.00 94.06 109 PRO A N 1
ATOM 823 C CA . PRO A 1 109 ? 12.200 5.705 -3.859 1.00 94.06 109 PRO A CA 1
ATOM 824 C C . PRO A 1 109 ? 12.553 6.487 -2.585 1.00 94.06 109 PRO A C 1
ATOM 826 O O . PRO A 1 109 ? 13.210 7.524 -2.651 1.00 94.06 109 PRO A O 1
ATOM 829 N N . ASP A 1 110 ? 12.073 6.015 -1.435 1.00 95.25 110 ASP A N 1
ATOM 830 C CA . ASP A 1 110 ? 12.273 6.637 -0.123 1.00 95.25 110 ASP A CA 1
ATOM 831 C C . ASP A 1 110 ? 12.476 5.547 0.940 1.00 95.25 110 ASP A C 1
ATOM 833 O O . ASP A 1 110 ? 11.662 4.628 1.050 1.00 95.25 110 ASP A O 1
ATOM 837 N N . PHE A 1 111 ? 13.592 5.627 1.670 1.00 92.19 111 PHE A N 1
ATOM 838 C CA . PHE A 1 111 ? 13.975 4.692 2.735 1.00 92.19 111 PHE A CA 1
ATOM 839 C C . PHE A 1 111 ? 13.605 5.194 4.136 1.00 92.19 111 PHE A C 1
ATOM 841 O O . PHE A 1 111 ? 13.877 4.493 5.102 1.00 92.19 111 PHE A O 1
ATOM 848 N N . LEU A 1 112 ? 13.060 6.407 4.268 1.00 93.94 112 LEU A N 1
ATOM 849 C CA . LEU A 1 112 ? 12.827 7.062 5.558 1.00 93.94 112 LEU A CA 1
ATOM 850 C C . LEU A 1 112 ? 11.348 7.137 5.927 1.00 93.94 112 LEU A C 1
ATOM 852 O O . LEU A 1 112 ? 11.023 7.233 7.107 1.00 93.94 112 LEU A O 1
ATOM 856 N N . LYS A 1 113 ? 10.451 7.163 4.935 1.00 94.44 113 LYS A N 1
ATOM 857 C CA . LYS A 1 113 ? 9.012 7.318 5.169 1.00 94.44 113 LYS A CA 1
ATOM 858 C C . LYS A 1 113 ? 8.196 6.419 4.257 1.00 94.44 113 LYS A C 1
ATOM 860 O O . LYS A 1 113 ? 8.342 6.490 3.041 1.00 94.44 113 LYS A O 1
ATOM 865 N N . LEU A 1 114 ? 7.255 5.675 4.840 1.00 95.12 114 LEU A N 1
ATOM 866 C CA . LEU A 1 114 ? 6.261 4.906 4.088 1.00 95.12 114 LEU A CA 1
ATOM 867 C C . LEU A 1 114 ? 5.335 5.813 3.263 1.00 95.12 114 LEU A C 1
ATOM 869 O O . LEU A 1 114 ? 5.145 5.587 2.071 1.00 95.12 114 LEU A O 1
ATOM 873 N N . ILE A 1 115 ? 4.799 6.876 3.869 1.00 95.19 115 ILE A N 1
ATOM 874 C CA . ILE A 1 115 ? 4.097 7.946 3.148 1.00 95.19 115 ILE A CA 1
ATOM 875 C C . ILE A 1 115 ? 5.077 9.104 2.973 1.00 95.19 115 ILE A C 1
ATOM 877 O O . ILE A 1 115 ? 5.318 9.889 3.891 1.00 95.19 115 ILE A O 1
ATOM 881 N N . ALA A 1 116 ? 5.689 9.185 1.794 1.00 94.00 116 ALA A N 1
ATOM 882 C CA . ALA A 1 116 ? 6.773 10.121 1.522 1.00 94.00 116 ALA A CA 1
ATOM 883 C C . ALA A 1 116 ? 6.272 11.567 1.401 1.00 94.00 116 ALA A C 1
ATOM 885 O O . ALA A 1 116 ? 6.918 12.501 1.880 1.00 94.00 116 ALA A O 1
ATOM 886 N N . SER A 1 117 ? 5.124 11.762 0.750 1.00 93.94 117 SER A N 1
ATOM 887 C CA . SER A 1 117 ? 4.450 13.058 0.645 1.00 93.94 117 SER A CA 1
ATOM 888 C C . SER A 1 117 ? 3.046 12.910 0.065 1.00 93.94 117 SER A C 1
ATOM 890 O O . SER A 1 117 ? 2.731 11.920 -0.588 1.00 93.94 117 SER A O 1
ATOM 892 N N . VAL A 1 118 ? 2.220 13.941 0.224 1.00 94.44 118 VAL A N 1
ATOM 893 C CA . VAL A 1 118 ? 0.950 14.083 -0.496 1.00 94.44 118 VAL A CA 1
ATOM 894 C C . VAL A 1 118 ? 1.047 15.310 -1.392 1.00 94.44 118 VAL A C 1
ATOM 896 O O . VAL A 1 118 ? 1.584 16.345 -0.999 1.00 94.44 118 VAL A O 1
ATOM 899 N N . SER A 1 119 ? 0.594 15.192 -2.638 1.00 93.88 119 SER A N 1
ATOM 900 C CA . SER A 1 119 ? 0.687 16.293 -3.597 1.00 93.88 119 SER A CA 1
ATOM 901 C C . SER A 1 119 ? -0.132 17.512 -3.138 1.00 93.88 119 SER A C 1
ATOM 903 O O . SER A 1 119 ? -1.244 17.315 -2.643 1.00 93.88 119 SER A O 1
ATOM 905 N N . PRO A 1 120 ? 0.328 18.751 -3.381 1.00 90.94 120 PRO A N 1
ATOM 906 C CA . PRO A 1 120 ? -0.372 19.954 -2.932 1.00 90.94 120 PRO A CA 1
ATOM 907 C C . PRO A 1 120 ? -1.715 20.159 -3.650 1.00 90.94 120 PRO A C 1
ATOM 909 O O . PRO A 1 120 ? -1.930 19.646 -4.752 1.00 90.94 120 PRO A O 1
ATOM 912 N N . THR A 1 121 ? -2.596 20.969 -3.051 1.00 87.75 121 THR A N 1
ATOM 913 C CA . THR A 1 121 ? -3.927 21.301 -3.599 1.00 87.75 121 THR A CA 1
ATOM 914 C C . THR A 1 121 ? -3.855 21.851 -5.022 1.00 87.75 121 THR A C 1
ATOM 916 O O . THR A 1 121 ? -4.629 21.452 -5.884 1.00 87.75 121 THR A O 1
ATOM 919 N N . ASP A 1 122 ? -2.901 22.733 -5.318 1.00 87.50 122 ASP A N 1
ATOM 920 C CA . ASP A 1 122 ? -2.818 23.339 -6.652 1.00 87.50 122 ASP A CA 1
ATOM 921 C C . ASP A 1 122 ? -2.494 22.308 -7.738 1.00 87.50 122 ASP A C 1
ATOM 923 O O . ASP A 1 122 ? -3.008 22.381 -8.855 1.00 87.50 122 ASP A O 1
ATOM 927 N N . ALA A 1 123 ? -1.706 21.286 -7.392 1.00 86.75 123 ALA A N 1
ATOM 928 C CA . ALA A 1 123 ? -1.433 20.173 -8.289 1.00 86.75 123 ALA A CA 1
ATOM 929 C C . ALA A 1 123 ? -2.658 19.258 -8.466 1.00 86.75 123 ALA A C 1
ATOM 931 O O . ALA A 1 123 ? -2.823 18.676 -9.540 1.00 86.75 123 ALA A O 1
ATOM 932 N N . SER A 1 124 ? -3.525 19.123 -7.453 1.00 87.62 124 SER A N 1
ATOM 933 C CA . SER A 1 124 ? -4.727 18.281 -7.543 1.00 87.62 124 SER A CA 1
ATOM 934 C C . SER A 1 124 ? -5.836 18.889 -8.394 1.00 87.62 124 SER A C 1
ATOM 936 O O . SER A 1 124 ? -6.596 18.135 -8.997 1.00 87.62 124 SER A O 1
ATOM 938 N N . ARG A 1 125 ? -5.893 20.219 -8.550 1.00 88.06 125 ARG A N 1
ATOM 939 C CA . ARG A 1 125 ? -6.883 20.890 -9.420 1.00 88.06 125 ARG A CA 1
ATOM 940 C C . ARG A 1 125 ? -6.861 20.373 -10.860 1.00 88.06 125 ARG A C 1
ATOM 942 O O . ARG A 1 125 ? -7.907 20.223 -11.479 1.00 88.06 125 ARG A O 1
ATOM 949 N N . LYS A 1 126 ? -5.678 20.019 -11.374 1.00 88.44 126 LYS A N 1
ATOM 950 C CA . LYS A 1 126 ? -5.501 19.430 -12.717 1.00 88.44 126 LYS A CA 1
ATOM 951 C C . LYS A 1 126 ? -5.931 17.957 -12.810 1.00 88.44 126 LYS A C 1
ATOM 953 O O . LYS A 1 126 ? -5.911 17.388 -13.893 1.00 88.44 126 LYS A O 1
ATOM 958 N N . ARG A 1 127 ? -6.285 17.335 -11.683 1.00 91.50 127 ARG A N 1
ATOM 959 C CA . ARG A 1 127 ? -6.638 15.916 -11.533 1.00 91.50 127 ARG A CA 1
ATOM 960 C C . ARG A 1 127 ? -7.993 15.761 -10.842 1.00 91.50 127 ARG A C 1
ATOM 962 O O . ARG A 1 127 ? -8.138 14.921 -9.967 1.00 91.50 127 ARG A O 1
ATOM 969 N N . GLN A 1 128 ? -8.959 16.626 -11.166 1.00 91.25 128 GLN A N 1
ATOM 970 C CA . GLN A 1 128 ? -10.316 16.573 -10.591 1.00 91.25 128 GLN A CA 1
ATOM 971 C C . GLN A 1 128 ? -10.309 16.641 -9.051 1.00 91.25 128 GLN A C 1
ATOM 973 O O . GLN A 1 128 ? -11.087 15.977 -8.378 1.00 91.25 128 GLN A O 1
ATOM 978 N N . ASN A 1 129 ? -9.394 17.438 -8.491 1.00 90.62 129 ASN A N 1
ATOM 979 C CA . ASN A 1 129 ? -9.133 17.575 -7.055 1.00 90.62 129 ASN A CA 1
ATOM 980 C C . ASN A 1 129 ? -8.590 16.316 -6.353 1.00 90.62 129 ASN A C 1
ATOM 982 O O . ASN A 1 129 ? -8.386 16.351 -5.141 1.00 90.62 129 ASN A O 1
ATOM 986 N N . VAL A 1 130 ? -8.226 15.265 -7.094 1.00 93.69 130 VAL A N 1
ATOM 987 C CA . VAL A 1 130 ? -7.567 14.069 -6.554 1.00 93.69 130 VAL A CA 1
ATOM 988 C C . VAL A 1 130 ? -6.103 14.372 -6.221 1.00 93.69 130 VAL A C 1
ATOM 990 O O . VAL A 1 130 ? -5.296 14.794 -7.070 1.00 93.69 130 VAL A O 1
ATOM 993 N N . ARG A 1 131 ? -5.742 14.172 -4.949 1.00 94.69 131 ARG A N 1
ATOM 994 C CA . ARG A 1 131 ? -4.354 14.251 -4.479 1.00 94.69 131 ARG A CA 1
ATOM 995 C C . ARG A 1 131 ? -3.648 12.912 -4.677 1.00 94.69 131 ARG A C 1
ATOM 997 O O . ARG A 1 131 ? -4.240 11.855 -4.504 1.00 94.69 131 ARG A O 1
ATOM 1004 N N . ILE A 1 132 ? -2.364 12.983 -5.019 1.00 95.75 132 ILE A N 1
ATOM 1005 C CA . ILE A 1 132 ? -1.499 11.812 -5.170 1.00 95.75 132 ILE A CA 1
ATOM 1006 C C . ILE A 1 132 ? -0.722 11.602 -3.888 1.00 95.75 132 ILE A C 1
ATOM 1008 O O . ILE A 1 132 ? -0.013 12.505 -3.437 1.00 95.75 132 ILE A O 1
ATOM 1012 N N . TRP A 1 133 ? -0.843 10.401 -3.347 1.00 96.56 133 TRP A N 1
ATOM 1013 C CA . TRP A 1 133 ? -0.091 9.942 -2.194 1.00 96.56 133 TRP A CA 1
ATOM 1014 C C . TRP A 1 133 ? 1.174 9.240 -2.676 1.00 96.56 133 TRP A C 1
ATOM 1016 O O . TRP A 1 133 ? 1.128 8.228 -3.378 1.00 96.56 133 TRP A O 1
ATOM 1026 N N . HIS A 1 134 ? 2.323 9.820 -2.352 1.00 97.25 134 HIS A N 1
ATOM 1027 C CA . HIS A 1 134 ? 3.612 9.264 -2.716 1.00 97.25 134 HIS A CA 1
ATOM 1028 C C . HIS A 1 134 ? 4.024 8.202 -1.708 1.00 97.25 134 HIS A C 1
ATOM 1030 O O . HIS A 1 134 ? 4.240 8.510 -0.536 1.00 97.25 134 HIS A O 1
ATOM 1036 N N . ILE A 1 135 ? 4.156 6.966 -2.180 1.00 97.56 135 ILE A N 1
ATOM 1037 C CA . ILE A 1 135 ? 4.521 5.824 -1.342 1.00 97.56 135 ILE A CA 1
ATOM 1038 C C . ILE A 1 135 ? 6.030 5.639 -1.396 1.00 97.56 135 ILE A C 1
ATOM 1040 O O . ILE A 1 135 ? 6.588 5.504 -2.485 1.00 97.56 135 ILE A O 1
ATOM 1044 N N . GLY A 1 136 ? 6.685 5.631 -0.239 1.00 97.25 136 GLY A N 1
ATOM 1045 C CA . GLY A 1 136 ? 8.089 5.272 -0.090 1.00 97.25 136 GLY A CA 1
ATOM 1046 C C . GLY A 1 136 ? 8.286 3.791 -0.365 1.00 97.25 136 GLY A C 1
ATOM 1047 O O . GLY A 1 136 ? 8.200 2.962 0.538 1.00 97.25 136 GLY A O 1
ATOM 1048 N N . THR A 1 137 ? 8.523 3.440 -1.628 1.00 95.75 137 THR A N 1
ATOM 1049 C CA . THR A 1 137 ? 8.535 2.036 -2.061 1.00 95.75 137 THR A CA 1
ATOM 1050 C C . THR A 1 137 ? 9.696 1.262 -1.460 1.00 95.75 137 THR A C 1
ATOM 1052 O O . THR A 1 137 ? 9.563 0.069 -1.218 1.00 95.75 137 THR A O 1
ATOM 1055 N N . HIS A 1 138 ? 10.825 1.919 -1.183 1.00 95.56 138 HIS A N 1
ATOM 1056 C CA . HIS A 1 138 ? 11.967 1.251 -0.572 1.00 95.56 138 HIS A CA 1
ATOM 1057 C C . HIS A 1 138 ? 11.718 0.910 0.900 1.00 95.56 138 HIS A C 1
ATOM 1059 O O . HIS A 1 138 ? 12.070 -0.194 1.307 1.00 95.56 138 HIS A O 1
ATOM 1065 N N . TRP A 1 139 ? 11.103 1.819 1.670 1.00 96.00 139 TRP A N 1
ATOM 1066 C CA . TRP A 1 139 ? 10.628 1.536 3.028 1.00 96.00 139 TRP A CA 1
ATOM 1067 C C . TRP A 1 139 ? 9.644 0.368 3.017 1.00 96.00 139 TRP A C 1
ATOM 1069 O O . TRP A 1 139 ? 9.866 -0.625 3.700 1.00 96.00 139 TRP A O 1
ATOM 1079 N N . ALA A 1 140 ? 8.590 0.470 2.200 1.00 95.94 140 ALA A N 1
ATOM 1080 C CA . ALA A 1 140 ? 7.523 -0.526 2.154 1.00 95.94 140 ALA A CA 1
ATOM 1081 C C . ALA A 1 140 ? 8.051 -1.923 1.802 1.00 95.94 140 ALA A C 1
ATOM 1083 O O . ALA A 1 140 ? 7.694 -2.898 2.451 1.00 95.94 140 ALA A O 1
ATOM 1084 N N . LYS A 1 141 ? 8.940 -2.016 0.803 1.00 95.81 141 LYS A N 1
ATOM 1085 C CA . LYS A 1 141 ? 9.576 -3.281 0.416 1.00 95.81 141 LYS A CA 1
ATOM 1086 C C . LYS A 1 141 ? 10.447 -3.828 1.539 1.00 95.81 141 LYS A C 1
ATOM 1088 O O . LYS A 1 141 ? 10.351 -5.009 1.835 1.00 95.81 141 LYS A O 1
ATOM 1093 N N . GLN A 1 142 ? 11.270 -2.990 2.174 1.00 95.50 142 GLN A N 1
ATOM 1094 C CA . GLN A 1 142 ? 12.128 -3.425 3.278 1.00 95.50 142 GLN A CA 1
ATOM 1095 C C . GLN A 1 142 ? 11.303 -4.033 4.415 1.00 95.50 142 GLN A C 1
ATOM 1097 O O . GLN A 1 142 ? 11.517 -5.190 4.753 1.00 95.50 142 GLN A O 1
ATOM 1102 N N . GLU A 1 143 ? 10.330 -3.279 4.928 1.00 94.69 143 GLU A N 1
ATOM 1103 C CA . GLU A 1 143 ? 9.432 -3.715 6.003 1.00 94.69 143 GLU A CA 1
ATOM 1104 C C . GLU A 1 143 ? 8.717 -5.022 5.633 1.00 94.69 143 GLU A C 1
ATOM 1106 O O . GLU A 1 143 ? 8.709 -5.976 6.406 1.00 94.69 143 GLU A O 1
ATOM 1111 N N . PHE A 1 144 ? 8.196 -5.106 4.408 1.00 95.00 144 PHE A N 1
ATOM 1112 C CA . PHE A 1 144 ? 7.505 -6.295 3.930 1.00 95.00 144 PHE A CA 1
ATOM 1113 C C . PHE A 1 144 ? 8.419 -7.529 3.831 1.00 95.00 144 PHE A C 1
ATOM 1115 O O . PHE A 1 144 ? 8.044 -8.616 4.266 1.00 95.00 144 PHE A O 1
ATOM 1122 N N . TYR A 1 145 ? 9.640 -7.387 3.308 1.00 95.12 145 TYR A N 1
ATOM 1123 C CA . TYR A 1 145 ? 10.598 -8.496 3.272 1.00 95.12 145 TYR A CA 1
ATOM 1124 C C . TYR A 1 145 ? 11.092 -8.898 4.665 1.00 95.12 145 TYR A C 1
ATOM 1126 O O . TYR A 1 145 ? 11.408 -10.069 4.872 1.00 95.12 145 TYR A O 1
ATOM 1134 N N . ASP A 1 146 ? 11.152 -7.963 5.613 1.00 94.50 146 ASP A N 1
ATOM 1135 C CA . ASP A 1 146 ? 11.467 -8.271 7.008 1.00 94.50 146 ASP A CA 1
ATOM 1136 C C . ASP A 1 146 ? 10.332 -9.082 7.656 1.00 94.50 146 ASP A C 1
ATOM 1138 O O . ASP A 1 146 ? 10.602 -10.062 8.349 1.00 94.50 146 ASP A O 1
ATOM 1142 N N . TRP A 1 147 ? 9.071 -8.776 7.339 1.00 94.44 147 TRP A N 1
ATOM 1143 C CA . TRP A 1 147 ? 7.916 -9.581 7.753 1.00 94.44 147 TRP A CA 1
ATOM 1144 C C . TRP A 1 147 ? 7.917 -10.998 7.185 1.00 94.44 147 TRP A C 1
ATOM 1146 O O . TRP A 1 147 ? 7.636 -11.948 7.912 1.00 94.44 147 TRP A O 1
ATOM 1156 N N . LEU A 1 148 ? 8.304 -11.175 5.919 1.00 92.31 148 LEU A N 1
ATOM 1157 C CA . LEU A 1 148 ? 8.431 -12.508 5.316 1.00 92.31 148 LEU A CA 1
ATOM 1158 C C . LEU A 1 148 ? 9.518 -13.377 5.968 1.00 92.31 148 LEU A C 1
ATOM 1160 O O . LEU A 1 148 ? 9.539 -14.589 5.760 1.00 92.31 148 LEU A O 1
ATOM 1164 N N . ARG A 1 149 ? 10.432 -12.778 6.739 1.00 92.75 149 ARG A N 1
ATOM 1165 C CA . ARG A 1 149 ? 11.505 -13.482 7.458 1.00 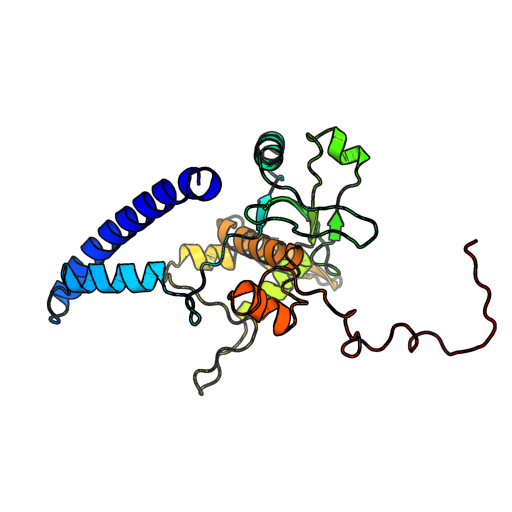92.75 149 ARG A CA 1
ATOM 1166 C C . ARG A 1 149 ? 11.136 -13.843 8.894 1.00 92.75 149 ARG A C 1
ATOM 1168 O O . ARG A 1 149 ? 11.949 -14.474 9.568 1.00 92.75 149 ARG A O 1
ATOM 1175 N N . ILE A 1 150 ? 9.957 -13.444 9.370 1.00 92.88 150 ILE A N 1
ATOM 1176 C CA . ILE A 1 150 ? 9.487 -13.798 10.709 1.00 92.88 150 ILE A CA 1
ATOM 1177 C C . ILE A 1 150 ? 9.324 -15.317 10.784 1.00 92.88 150 ILE A C 1
ATOM 1179 O O . ILE A 1 150 ? 8.557 -15.921 10.035 1.00 92.88 150 ILE A O 1
ATOM 1183 N N . VAL A 1 151 ? 10.058 -15.928 11.712 1.00 90.00 151 VAL A N 1
ATOM 1184 C CA . VAL A 1 151 ? 9.950 -17.354 12.020 1.00 90.00 151 VAL A CA 1
ATOM 1185 C C . VAL A 1 151 ? 8.825 -17.540 13.028 1.00 90.00 151 VAL A C 1
ATOM 1187 O O . VAL A 1 151 ? 8.760 -16.819 14.024 1.00 90.00 151 VAL A O 1
ATOM 1190 N N . LEU A 1 152 ? 7.940 -18.497 12.756 1.00 90.12 152 LEU A N 1
ATOM 1191 C CA . LEU A 1 152 ? 6.861 -18.841 13.672 1.00 90.12 152 LEU A CA 1
ATOM 1192 C C . LEU A 1 152 ? 7.453 -19.530 14.916 1.00 90.12 152 LEU A C 1
ATOM 1194 O O . LEU A 1 152 ? 8.215 -20.484 14.748 1.00 90.12 152 LEU A O 1
ATOM 1198 N N . PRO A 1 153 ? 7.135 -19.072 16.136 1.00 90.19 153 PRO A N 1
ATOM 1199 C CA . PRO A 1 153 ? 7.503 -19.784 17.351 1.00 90.19 153 PRO A CA 1
ATOM 1200 C C . PRO A 1 153 ? 6.833 -21.166 17.427 1.00 90.19 153 PRO A C 1
ATOM 1202 O O . PRO A 1 153 ? 5.742 -21.381 16.897 1.00 90.19 153 PRO A O 1
ATOM 1205 N N . ASP A 1 154 ? 7.467 -22.101 18.138 1.00 91.62 154 ASP A N 1
ATOM 1206 C CA . ASP A 1 154 ? 6.982 -23.485 18.274 1.00 91.62 154 ASP A CA 1
ATOM 1207 C C . ASP A 1 154 ? 5.670 -23.605 19.079 1.00 91.62 154 ASP A C 1
ATOM 1209 O O . ASP A 1 154 ? 5.024 -24.652 19.067 1.00 91.62 154 ASP A O 1
ATOM 1213 N N . ASP A 1 155 ? 5.261 -22.542 19.778 1.00 91.81 155 ASP A N 1
ATOM 1214 C CA . ASP A 1 155 ? 4.035 -22.482 20.583 1.00 91.81 155 ASP A CA 1
ATOM 1215 C C . ASP A 1 155 ? 2.764 -22.185 19.762 1.00 91.81 155 ASP A C 1
ATOM 1217 O O . ASP A 1 155 ? 1.662 -22.154 20.313 1.00 91.81 155 ASP A O 1
ATOM 1221 N N . GLY A 1 156 ? 2.904 -21.988 18.447 1.00 82.88 156 GLY A N 1
ATOM 1222 C CA . GLY A 1 156 ? 1.791 -21.718 17.538 1.00 82.88 156 GLY A CA 1
ATOM 1223 C C . GLY A 1 156 ? 1.239 -20.292 17.615 1.00 82.88 156 GLY A C 1
ATOM 1224 O O . GLY A 1 156 ? 0.193 -20.023 17.021 1.00 82.88 156 GLY A O 1
ATOM 1225 N N . THR A 1 157 ? 1.911 -19.376 18.318 1.00 89.06 157 THR A N 1
ATOM 1226 C CA . THR A 1 157 ? 1.560 -17.950 18.317 1.00 89.06 157 THR A CA 1
ATOM 1227 C C . THR A 1 157 ? 2.014 -17.270 17.026 1.00 89.06 157 THR A C 1
ATOM 1229 O O . THR A 1 157 ? 3.033 -17.630 16.446 1.00 89.06 157 THR A O 1
ATOM 1232 N N . TYR A 1 158 ? 1.268 -16.264 16.560 1.00 89.25 158 TYR A N 1
ATOM 1233 C CA . TYR A 1 158 ? 1.612 -15.494 15.360 1.00 89.25 158 TYR A CA 1
ATOM 1234 C C . TYR A 1 158 ? 2.193 -14.132 15.757 1.00 89.25 158 TYR A C 1
ATOM 1236 O O . TYR A 1 158 ? 1.458 -13.293 16.284 1.00 89.25 158 TYR A O 1
ATOM 1244 N N . PRO A 1 159 ? 3.494 -13.878 15.523 1.00 90.56 159 PRO A N 1
ATOM 1245 C CA . PRO A 1 159 ? 4.092 -12.592 15.858 1.00 90.56 159 PRO A CA 1
ATOM 1246 C C . PRO A 1 159 ? 3.499 -11.443 15.025 1.00 90.56 159 PRO A C 1
ATOM 1248 O O . PRO A 1 159 ? 3.097 -11.659 13.876 1.00 90.56 159 PRO A O 1
ATOM 1251 N N . PRO A 1 160 ? 3.508 -10.197 15.537 1.00 86.56 160 PRO A N 1
ATOM 1252 C CA . PRO A 1 160 ? 3.099 -9.031 14.762 1.00 86.56 160 PRO A CA 1
ATOM 1253 C C . PRO A 1 160 ? 3.855 -8.929 13.434 1.00 86.56 160 PRO A C 1
ATOM 1255 O O . PRO A 1 160 ? 5.081 -9.025 13.389 1.00 86.56 160 PRO A O 1
ATOM 1258 N N . GLY A 1 161 ? 3.111 -8.720 12.348 1.00 87.00 161 GLY A N 1
ATOM 1259 C CA . GLY A 1 161 ? 3.662 -8.667 10.995 1.00 87.00 161 GLY A CA 1
ATOM 1260 C C . GLY A 1 161 ? 3.794 -10.028 10.307 1.00 87.00 161 GLY A C 1
ATOM 1261 O O . GLY A 1 161 ? 4.114 -10.051 9.120 1.00 87.00 161 GLY A O 1
ATOM 1262 N N . TYR A 1 162 ? 3.508 -11.151 10.979 1.00 90.94 162 TYR A N 1
ATOM 1263 C CA . TYR A 1 162 ? 3.455 -12.455 10.316 1.00 90.94 162 TYR A CA 1
ATOM 1264 C C . TYR A 1 162 ? 2.424 -12.451 9.177 1.00 90.94 162 TYR A C 1
ATOM 1266 O O . TYR A 1 162 ? 1.308 -11.948 9.319 1.00 90.94 162 TYR A O 1
ATOM 1274 N N . GLN A 1 163 ? 2.813 -12.986 8.018 1.00 88.81 163 GLN A N 1
ATOM 1275 C CA . GLN A 1 163 ? 1.993 -12.945 6.811 1.00 88.81 163 GLN A CA 1
ATOM 1276 C C . GLN A 1 163 ? 1.228 -14.256 6.623 1.00 88.81 163 GLN A C 1
ATOM 1278 O O . GLN A 1 163 ? 1.820 -15.325 6.481 1.00 88.81 163 GLN 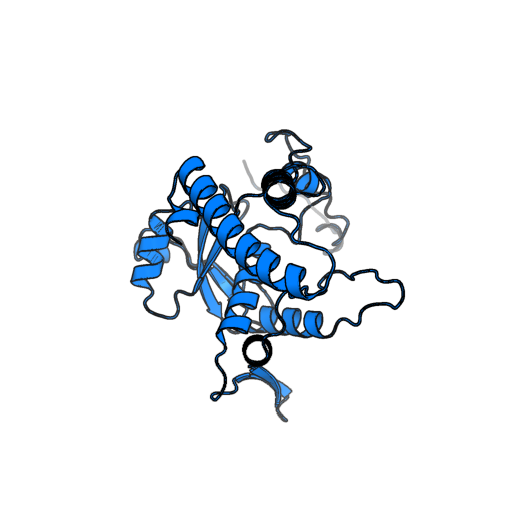A O 1
ATOM 1283 N N . HIS A 1 164 ? -0.099 -14.163 6.567 1.00 86.19 164 HIS A N 1
ATOM 1284 C CA . HIS A 1 164 ? -0.976 -15.306 6.335 1.00 86.19 164 HIS A CA 1
ATOM 1285 C C . HIS A 1 164 ? -1.361 -15.391 4.857 1.00 86.19 164 HIS A C 1
ATOM 1287 O O . HIS A 1 164 ? -1.964 -14.469 4.307 1.00 86.19 164 HIS A O 1
ATOM 1293 N N . TYR A 1 165 ? -1.068 -16.524 4.220 1.00 83.62 165 TYR A N 1
ATOM 1294 C CA . TYR A 1 165 ? -1.452 -16.789 2.834 1.00 83.62 165 TYR A CA 1
ATOM 1295 C C . TYR A 1 165 ? -2.301 -18.056 2.755 1.00 83.62 165 TYR A C 1
ATOM 1297 O O . TYR A 1 165 ? -1.895 -19.121 3.212 1.00 83.62 165 TYR A O 1
ATOM 1305 N N . ALA A 1 166 ? -3.484 -17.947 2.149 1.00 71.81 166 ALA A N 1
ATOM 1306 C CA . ALA A 1 166 ? -4.387 -19.084 1.960 1.00 71.81 166 ALA A CA 1
ATOM 1307 C C . ALA A 1 166 ? -3.982 -19.983 0.774 1.00 71.81 166 ALA A C 1
ATOM 1309 O O . ALA A 1 166 ? -4.373 -21.147 0.709 1.00 71.81 166 ALA A O 1
ATOM 1310 N N . TYR A 1 167 ? -3.205 -19.451 -0.176 1.00 68.75 167 TYR A N 1
ATOM 1311 C CA . TYR A 1 167 ? -2.947 -20.084 -1.470 1.00 68.75 167 TYR A CA 1
ATOM 1312 C C . TYR A 1 167 ? -1.545 -20.689 -1.536 1.00 68.75 167 TYR A C 1
ATOM 1314 O O . TYR A 1 167 ? -0.565 -20.032 -1.203 1.00 68.75 167 TYR A O 1
ATOM 1322 N N . LYS A 1 168 ? -1.419 -21.923 -2.035 1.00 75.81 168 LYS A N 1
ATOM 1323 C CA . LYS A 1 168 ? -0.124 -22.574 -2.319 1.00 75.81 168 LYS A CA 1
ATOM 1324 C C . LYS A 1 168 ? 0.317 -22.383 -3.779 1.00 75.81 168 LYS A C 1
ATOM 1326 O O . LYS A 1 168 ? 0.824 -23.314 -4.397 1.00 75.81 168 LYS A O 1
ATOM 1331 N N . ASP A 1 169 ? 0.087 -21.199 -4.343 1.00 86.19 169 ASP A N 1
ATOM 1332 C CA . ASP A 1 169 ? 0.450 -20.886 -5.728 1.00 86.19 169 ASP A CA 1
ATOM 1333 C C . ASP A 1 169 ? 1.901 -20.388 -5.817 1.00 86.19 169 ASP A C 1
ATOM 1335 O O . ASP A 1 169 ? 2.241 -19.330 -5.291 1.00 86.19 169 ASP A O 1
ATOM 1339 N N . GLN A 1 170 ? 2.763 -21.149 -6.492 1.00 89.56 170 GLN A N 1
ATOM 1340 C CA . GLN A 1 170 ? 4.182 -20.820 -6.652 1.00 89.56 170 GLN A CA 1
ATOM 1341 C C . GLN A 1 170 ? 4.410 -19.520 -7.434 1.00 89.56 170 GLN A C 1
ATOM 1343 O O . GLN A 1 170 ? 5.351 -18.790 -7.117 1.00 89.56 170 GLN A O 1
ATOM 1348 N N . ASP A 1 171 ? 3.565 -19.200 -8.417 1.00 91.19 171 ASP A N 1
ATOM 1349 C CA . ASP A 1 171 ? 3.731 -17.982 -9.216 1.00 91.19 171 ASP A CA 1
ATOM 1350 C C . ASP A 1 171 ? 3.434 -16.734 -8.382 1.00 91.19 171 ASP A C 1
ATOM 1352 O O . ASP A 1 171 ? 4.137 -15.726 -8.499 1.00 91.19 171 ASP A O 1
ATOM 1356 N N . PHE A 1 172 ? 2.470 -16.828 -7.461 1.00 90.81 172 PHE A N 1
ATOM 1357 C CA . PHE A 1 172 ? 2.212 -15.7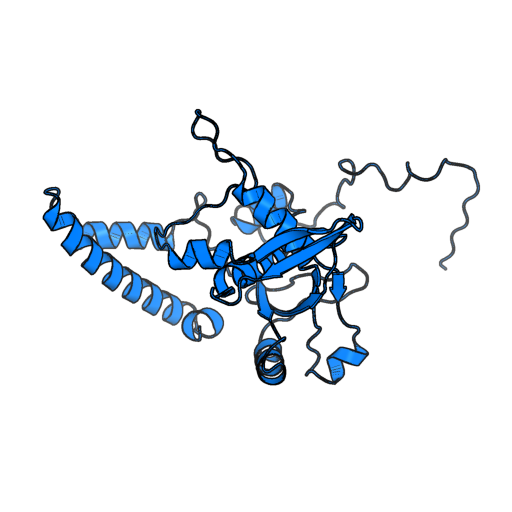84 -6.474 1.00 90.81 172 PHE A CA 1
ATOM 1358 C C . PHE A 1 172 ? 3.445 -15.519 -5.602 1.00 90.81 172 PHE A C 1
ATOM 1360 O O . PHE A 1 172 ? 3.869 -14.370 -5.491 1.00 90.81 172 PHE A O 1
ATOM 1367 N N . TYR A 1 173 ? 4.068 -16.558 -5.033 1.00 91.88 173 TYR A N 1
ATOM 1368 C CA . TYR A 1 173 ? 5.251 -16.389 -4.175 1.00 91.88 173 TYR A CA 1
ATOM 1369 C C . TYR A 1 173 ? 6.479 -15.900 -4.945 1.00 91.88 173 TYR A C 1
ATOM 1371 O O . TYR A 1 173 ? 7.247 -15.086 -4.434 1.00 91.88 173 TYR A O 1
ATOM 1379 N N . ARG A 1 174 ? 6.653 -16.345 -6.194 1.00 93.56 174 ARG A N 1
ATOM 1380 C CA . ARG A 1 174 ? 7.682 -15.804 -7.090 1.00 93.56 174 ARG A CA 1
ATOM 1381 C C . ARG A 1 174 ? 7.467 -14.316 -7.334 1.00 93.56 174 ARG A C 1
ATOM 1383 O O . ARG A 1 174 ? 8.420 -13.550 -7.235 1.00 93.56 174 ARG A O 1
ATOM 1390 N N . GLY A 1 175 ? 6.228 -13.908 -7.599 1.00 95.31 175 GLY A N 1
ATOM 1391 C CA . GLY A 1 175 ? 5.879 -12.501 -7.769 1.00 95.31 175 GLY A CA 1
ATOM 1392 C C . GLY A 1 175 ? 5.997 -11.677 -6.487 1.00 95.31 175 GLY A C 1
ATOM 1393 O O . GLY A 1 175 ? 6.325 -10.497 -6.541 1.00 95.31 175 GLY A O 1
ATOM 1394 N N . LEU A 1 176 ? 5.785 -12.294 -5.324 1.00 93.75 176 LEU A N 1
ATOM 1395 C CA . LEU A 1 176 ? 5.950 -11.662 -4.016 1.00 93.75 176 LEU A CA 1
ATOM 1396 C C . LEU A 1 176 ? 7.423 -11.352 -3.716 1.00 93.75 176 LEU A C 1
ATOM 1398 O O . LEU A 1 176 ? 7.736 -10.333 -3.107 1.00 93.75 176 LEU A O 1
ATOM 1402 N N . CYS A 1 177 ? 8.313 -12.222 -4.196 1.00 94.25 177 CYS A N 1
ATOM 1403 C CA . CYS A 1 177 ? 9.763 -12.122 -4.067 1.00 94.25 177 CYS A CA 1
ATOM 1404 C C . CYS A 1 177 ? 10.448 -11.648 -5.364 1.00 94.25 177 CYS A C 1
ATOM 1406 O O . CYS A 1 177 ? 11.630 -11.923 -5.577 1.00 94.25 177 CYS A O 1
ATOM 1408 N N . SER A 1 178 ? 9.728 -10.949 -6.250 1.00 96.06 178 SER A N 1
ATOM 1409 C CA . SER A 1 178 ? 10.211 -10.592 -7.594 1.00 96.06 178 SER A CA 1
ATOM 1410 C C . SER A 1 178 ? 11.314 -9.529 -7.609 1.00 96.06 178 SER A C 1
ATOM 1412 O O . SER A 1 178 ? 11.792 -9.149 -8.676 1.00 96.06 178 SER A O 1
ATOM 1414 N N . GLU A 1 179 ? 11.701 -8.988 -6.453 1.00 96.38 179 GLU A N 1
ATOM 1415 C CA . GLU A 1 179 ? 12.747 -7.976 -6.341 1.00 96.38 179 GLU A CA 1
ATOM 1416 C C . GLU A 1 179 ? 13.743 -8.317 -5.239 1.00 96.38 179 GLU A C 1
ATOM 1418 O O . GLU A 1 179 ? 13.380 -8.759 -4.156 1.00 96.38 179 GLU A O 1
ATOM 1423 N N . SER A 1 180 ? 15.021 -8.043 -5.481 1.00 93.75 180 SER A N 1
ATOM 1424 C CA . SER A 1 180 ? 16.083 -8.279 -4.503 1.00 93.75 180 SER A CA 1
ATOM 1425 C C . SER A 1 180 ? 16.706 -6.975 -4.030 1.00 93.75 180 SER A C 1
ATOM 1427 O O . SER A 1 180 ? 17.044 -6.104 -4.834 1.00 93.75 180 SER A O 1
ATOM 1429 N N . ARG A 1 181 ? 16.924 -6.861 -2.717 1.00 94.12 181 ARG A N 1
ATOM 1430 C CA . ARG A 1 181 ? 17.715 -5.777 -2.131 1.00 94.12 181 ARG A CA 1
ATOM 1431 C C . ARG A 1 181 ? 19.198 -6.076 -2.293 1.00 94.12 181 ARG A C 1
ATOM 1433 O O . ARG A 1 181 ? 19.715 -7.013 -1.691 1.00 94.12 181 ARG A O 1
ATOM 1440 N N . ILE A 1 182 ? 19.891 -5.237 -3.049 1.00 93.75 182 ILE A N 1
ATOM 1441 C CA . ILE A 1 182 ? 21.328 -5.345 -3.286 1.00 93.75 182 ILE A CA 1
ATOM 1442 C C . ILE A 1 182 ? 22.025 -4.142 -2.659 1.00 93.75 182 ILE A C 1
ATOM 1444 O O . ILE A 1 182 ? 21.679 -2.991 -2.924 1.00 93.75 182 ILE A O 1
ATOM 1448 N N . VAL A 1 183 ? 23.040 -4.416 -1.841 1.00 93.75 183 VAL A N 1
ATOM 1449 C CA . VAL A 1 183 ? 23.993 -3.404 -1.380 1.00 93.75 183 VAL A CA 1
ATOM 1450 C C . VAL A 1 183 ? 25.196 -3.476 -2.308 1.00 93.75 183 VAL A C 1
ATOM 1452 O O . VAL A 1 183 ? 25.921 -4.470 -2.322 1.00 93.75 183 VAL A O 1
ATOM 1455 N N . ARG A 1 184 ? 25.383 -2.451 -3.140 1.00 92.44 184 ARG A N 1
ATOM 1456 C CA . ARG A 1 184 ? 26.546 -2.386 -4.032 1.00 92.44 184 ARG A CA 1
ATOM 1457 C C . ARG A 1 184 ? 27.816 -2.128 -3.229 1.00 92.44 184 ARG A C 1
ATOM 1459 O O . ARG A 1 184 ? 27.764 -1.608 -2.118 1.00 92.44 184 ARG A O 1
ATOM 1466 N N . SER A 1 185 ? 28.969 -2.397 -3.837 1.00 91.56 185 SER A N 1
ATOM 1467 C CA . SER A 1 185 ? 30.284 -2.085 -3.257 1.00 91.56 185 SER A CA 1
ATOM 1468 C C . SER A 1 185 ? 30.450 -0.610 -2.870 1.00 91.56 185 SER A C 1
ATOM 1470 O O . SER A 1 185 ? 31.198 -0.302 -1.951 1.00 91.56 185 SER A O 1
ATOM 1472 N N . SER A 1 186 ? 29.716 0.301 -3.517 1.00 92.00 186 SER A N 1
ATOM 1473 C CA . SER A 1 186 ? 29.664 1.726 -3.166 1.00 92.00 186 SER A CA 1
ATOM 1474 C C . SER A 1 186 ? 28.861 2.044 -1.896 1.00 92.00 186 SER A C 1
ATOM 1476 O O . SER A 1 186 ? 28.717 3.212 -1.551 1.00 92.00 186 SER A O 1
ATOM 1478 N N . GLY A 1 187 ? 28.262 1.045 -1.239 1.00 91.00 187 GLY A N 1
ATOM 1479 C CA . GLY A 1 187 ? 27.328 1.222 -0.123 1.00 91.00 187 GLY A CA 1
ATOM 1480 C C . GLY A 1 187 ? 25.915 1.633 -0.551 1.00 91.00 187 GLY A C 1
ATOM 1481 O O . GLY A 1 187 ? 25.013 1.706 0.282 1.00 91.00 187 GLY A O 1
ATOM 1482 N N . LYS A 1 188 ? 25.680 1.873 -1.849 1.00 90.38 188 LYS A N 1
ATOM 1483 C CA . LYS A 1 188 ? 24.352 2.213 -2.367 1.00 90.38 188 LYS A CA 1
ATOM 1484 C C . LYS A 1 188 ? 23.422 1.001 -2.284 1.00 90.38 188 LYS A C 1
ATOM 1486 O O . LYS A 1 188 ? 23.726 -0.056 -2.837 1.00 90.38 188 LYS A O 1
ATOM 1491 N N . VAL A 1 189 ? 22.276 1.191 -1.635 1.00 91.94 189 VAL A N 1
ATOM 1492 C CA . VAL A 1 189 ? 21.196 0.202 -1.559 1.00 91.94 189 VAL A CA 1
ATOM 1493 C C . VAL A 1 189 ? 20.258 0.385 -2.748 1.00 91.94 189 VAL A C 1
ATOM 1495 O O . VAL A 1 189 ? 19.750 1.483 -2.980 1.00 91.94 189 VAL A O 1
ATOM 1498 N N . GLU A 1 190 ? 20.013 -0.689 -3.492 1.00 92.31 190 GLU A N 1
ATOM 1499 C CA . GLU A 1 190 ? 19.093 -0.713 -4.629 1.00 92.31 190 GLU A CA 1
ATOM 1500 C C . GLU A 1 190 ? 18.159 -1.919 -4.548 1.00 92.31 190 GLU A C 1
ATOM 1502 O O . GLU A 1 190 ? 18.557 -3.000 -4.116 1.00 92.31 190 GLU A O 1
ATOM 1507 N N . TRP A 1 191 ? 16.925 -1.729 -5.005 1.00 94.56 191 TRP A N 1
ATOM 1508 C CA . TRP A 1 191 ? 15.995 -2.815 -5.285 1.00 94.56 191 TRP A CA 1
ATOM 1509 C C . TRP A 1 191 ? 16.098 -3.162 -6.767 1.00 94.56 191 TRP A C 1
ATOM 1511 O O . TRP A 1 191 ? 15.923 -2.293 -7.623 1.00 94.56 191 TRP A O 1
ATOM 1521 N N . VAL A 1 192 ? 16.448 -4.410 -7.065 1.00 94.88 192 VAL A N 1
ATOM 1522 C CA . VAL A 1 192 ? 16.641 -4.894 -8.432 1.00 94.88 192 VAL A CA 1
ATOM 1523 C C . VAL A 1 192 ? 15.524 -5.877 -8.772 1.00 94.88 192 VAL A C 1
ATOM 1525 O O . VAL A 1 192 ? 15.451 -6.927 -8.132 1.00 94.88 192 VAL A O 1
ATOM 1528 N N . PRO A 1 193 ? 14.665 -5.561 -9.759 1.00 94.88 193 PRO A N 1
ATOM 1529 C CA . PRO A 1 193 ? 13.601 -6.459 -10.178 1.00 94.88 193 PRO A CA 1
ATOM 1530 C C . PRO A 1 193 ? 14.118 -7.591 -11.062 1.00 94.88 193 PRO A C 1
ATOM 1532 O O . PRO A 1 193 ? 14.937 -7.371 -11.962 1.00 94.88 193 PRO A O 1
ATOM 1535 N N . ASP A 1 194 ? 13.581 -8.788 -10.848 1.00 95.00 194 ASP A N 1
ATOM 1536 C CA . ASP A 1 194 ? 13.675 -9.889 -11.795 1.00 95.00 194 ASP A CA 1
ATOM 1537 C C . ASP A 1 194 ? 12.686 -9.648 -12.939 1.00 95.00 194 ASP A C 1
ATOM 1539 O O . ASP A 1 194 ? 11.475 -9.796 -12.799 1.00 95.00 194 ASP A O 1
ATOM 1543 N N . LYS A 1 195 ? 13.216 -9.275 -14.106 1.00 93.56 195 LYS A N 1
ATOM 1544 C CA . LYS A 1 195 ? 12.406 -8.951 -15.289 1.00 93.56 195 LYS A CA 1
ATOM 1545 C C . LYS A 1 195 ? 11.684 -10.159 -15.892 1.00 93.56 195 LYS A C 1
ATOM 1547 O O . LYS A 1 195 ? 10.845 -9.964 -16.767 1.00 93.56 195 LYS A O 1
ATOM 1552 N N . SER A 1 196 ? 12.044 -11.379 -15.495 1.00 93.94 196 SER A N 1
ATOM 1553 C CA . SER A 1 196 ? 11.374 -12.599 -15.950 1.00 93.94 196 SER A CA 1
ATOM 1554 C C . SER A 1 196 ? 10.118 -12.921 -15.140 1.00 93.94 196 SER A C 1
ATOM 1556 O O . SER A 1 196 ? 9.320 -13.759 -15.561 1.00 93.94 196 SER A O 1
ATOM 1558 N N . VAL A 1 197 ? 9.921 -12.240 -14.006 1.00 95.19 197 VAL A N 1
ATOM 1559 C CA . VAL A 1 197 ? 8.835 -12.497 -13.064 1.00 95.19 197 VAL A CA 1
ATOM 1560 C C . VAL A 1 197 ? 7.890 -11.302 -13.000 1.00 95.19 197 VAL A C 1
ATOM 1562 O O . VAL A 1 197 ? 8.283 -10.138 -13.025 1.00 95.19 197 VAL A O 1
ATOM 1565 N N . ARG A 1 198 ? 6.604 -11.621 -12.918 1.00 94.19 198 ARG A N 1
ATOM 1566 C CA . ARG A 1 198 ? 5.504 -10.682 -12.724 1.00 94.19 198 ARG A CA 1
ATOM 1567 C C . ARG A 1 198 ? 5.496 -10.160 -11.283 1.00 94.19 198 ARG A C 1
ATOM 1569 O O . ARG A 1 198 ? 5.477 -10.961 -10.358 1.00 94.19 198 ARG A O 1
ATOM 1576 N N . ASN A 1 199 ? 5.549 -8.842 -11.090 1.00 94.81 199 ASN A N 1
ATOM 1577 C CA . ASN A 1 199 ? 5.750 -8.211 -9.777 1.00 94.81 199 ASN A CA 1
ATOM 1578 C C . ASN A 1 199 ? 4.449 -7.746 -9.096 1.00 94.81 199 ASN A C 1
ATOM 1580 O O . ASN A 1 199 ? 4.496 -7.122 -8.035 1.00 94.81 199 ASN A O 1
ATOM 1584 N N . GLU A 1 200 ? 3.285 -8.033 -9.685 1.00 93.06 200 GLU A N 1
ATOM 1585 C CA . GLU A 1 200 ? 1.993 -7.581 -9.168 1.00 93.06 200 GLU A CA 1
ATOM 1586 C C . GLU A 1 200 ? 1.724 -8.011 -7.717 1.00 93.06 200 GLU A C 1
ATOM 1588 O O . GLU A 1 200 ? 1.166 -7.194 -6.985 1.00 93.06 200 GLU A O 1
ATOM 1593 N N . PRO A 1 201 ? 2.114 -9.218 -7.248 1.00 94.44 201 PRO A N 1
ATOM 1594 C CA . PRO A 1 201 ? 1.927 -9.585 -5.844 1.00 94.44 201 PRO A CA 1
ATOM 1595 C C . PRO A 1 201 ? 2.703 -8.687 -4.872 1.00 94.44 201 PRO A C 1
ATOM 1597 O O . PRO A 1 201 ? 2.148 -8.271 -3.854 1.00 94.44 201 PRO A O 1
ATOM 1600 N N . LEU A 1 202 ? 3.956 -8.340 -5.192 1.00 95.62 202 LEU A N 1
ATOM 1601 C CA . LEU A 1 202 ? 4.757 -7.424 -4.378 1.00 95.62 202 LEU A CA 1
ATOM 1602 C C . LEU A 1 202 ? 4.180 -6.003 -4.401 1.00 95.62 202 LEU A C 1
ATOM 1604 O O . LEU A 1 202 ? 4.036 -5.379 -3.349 1.00 95.62 202 LEU A O 1
ATOM 1608 N N . ASP A 1 203 ? 3.820 -5.495 -5.581 1.00 94.38 203 ASP A N 1
ATOM 1609 C CA . ASP A 1 203 ? 3.225 -4.160 -5.706 1.00 94.38 203 ASP A CA 1
ATOM 1610 C C . ASP A 1 203 ? 1.886 -4.074 -4.960 1.00 94.38 203 ASP A C 1
ATOM 1612 O O . ASP A 1 203 ? 1.620 -3.085 -4.272 1.00 94.38 203 ASP A O 1
ATOM 1616 N N . LEU A 1 204 ? 1.066 -5.129 -5.017 1.00 93.69 204 LEU A N 1
ATOM 1617 C CA . LEU A 1 204 ? -0.174 -5.225 -4.252 1.00 93.69 204 LEU A CA 1
ATOM 1618 C C . LEU A 1 204 ? 0.096 -5.194 -2.744 1.00 93.69 204 LEU A C 1
ATOM 1620 O O . LEU A 1 204 ? -0.566 -4.438 -2.037 1.00 93.69 204 LEU A O 1
ATOM 1624 N N . ALA A 1 205 ? 1.077 -5.953 -2.249 1.00 93.94 205 ALA A N 1
ATOM 1625 C CA . ALA A 1 205 ? 1.445 -5.942 -0.833 1.00 93.94 205 ALA A CA 1
ATOM 1626 C C . ALA A 1 205 ? 1.890 -4.543 -0.369 1.00 93.94 205 ALA A C 1
ATOM 1628 O O . ALA A 1 205 ? 1.423 -4.048 0.659 1.00 93.94 205 ALA A O 1
ATOM 1629 N N . VAL A 1 206 ? 2.713 -3.858 -1.171 1.00 95.75 206 VAL A N 1
ATOM 1630 C CA . VAL A 1 206 ? 3.149 -2.475 -0.918 1.00 95.75 206 VAL A CA 1
ATOM 1631 C C . VAL A 1 206 ? 1.961 -1.510 -0.877 1.00 95.75 206 VAL A C 1
ATOM 1633 O O . VAL A 1 206 ? 1.884 -0.659 0.013 1.00 95.75 206 VAL A O 1
ATOM 1636 N N . LEU A 1 207 ? 1.018 -1.632 -1.813 1.00 95.75 207 LEU A N 1
ATOM 1637 C CA . LEU A 1 207 ? -0.172 -0.783 -1.860 1.00 95.75 207 LEU A CA 1
ATOM 1638 C C . LEU A 1 207 ? -1.135 -1.057 -0.701 1.00 95.75 207 LEU A C 1
ATOM 1640 O O . LEU A 1 207 ? -1.657 -0.099 -0.127 1.00 95.75 207 LEU A O 1
ATOM 1644 N N . CYS A 1 208 ? -1.337 -2.319 -0.317 1.00 93.81 208 CYS A N 1
ATOM 1645 C CA . CYS A 1 208 ? -2.121 -2.698 0.860 1.00 93.81 208 CYS A CA 1
ATOM 1646 C C . CYS A 1 208 ? -1.495 -2.139 2.142 1.00 93.81 208 CYS A C 1
ATOM 1648 O O . CYS A 1 208 ? -2.191 -1.534 2.959 1.00 93.81 208 CYS A O 1
ATOM 1650 N N . ARG A 1 209 ? -0.169 -2.249 2.287 1.00 93.88 209 ARG A N 1
ATOM 1651 C CA . ARG A 1 209 ? 0.559 -1.666 3.418 1.00 93.88 209 ARG A CA 1
ATOM 1652 C C . ARG A 1 209 ? 0.415 -0.145 3.467 1.00 93.88 209 ARG A C 1
ATOM 1654 O O . ARG A 1 209 ? 0.154 0.425 4.529 1.00 93.88 209 ARG A O 1
ATOM 1661 N N . ALA A 1 210 ? 0.527 0.515 2.317 1.00 93.75 210 ALA A N 1
ATOM 1662 C CA . ALA A 1 210 ? 0.261 1.941 2.213 1.00 93.75 210 ALA A CA 1
ATOM 1663 C C . ALA A 1 210 ? -1.182 2.280 2.612 1.00 93.75 210 ALA A C 1
ATOM 1665 O O . ALA A 1 210 ? -1.383 3.215 3.379 1.00 93.75 210 ALA A O 1
ATOM 1666 N N . ALA A 1 211 ? -2.182 1.519 2.156 1.00 93.31 211 ALA A N 1
ATOM 1667 C CA . ALA A 1 211 ? -3.581 1.739 2.523 1.00 93.31 211 ALA A CA 1
ATOM 1668 C C . ALA A 1 211 ? -3.794 1.648 4.043 1.00 93.31 211 ALA A C 1
ATOM 1670 O O . ALA A 1 211 ? -4.467 2.509 4.610 1.00 93.31 211 ALA A O 1
ATOM 1671 N N . ALA A 1 212 ? -3.165 0.671 4.705 1.00 91.25 212 ALA A N 1
ATOM 1672 C CA . ALA A 1 212 ? -3.198 0.533 6.160 1.00 91.25 212 ALA A CA 1
ATOM 1673 C C . ALA A 1 212 ? -2.597 1.758 6.875 1.00 91.25 212 ALA A C 1
ATOM 1675 O O . ALA A 1 212 ? -3.204 2.293 7.803 1.00 91.25 212 ALA A O 1
ATOM 1676 N N . ALA A 1 213 ? -1.456 2.261 6.389 1.00 91.62 213 ALA A N 1
ATOM 1677 C CA . ALA A 1 213 ? -0.823 3.465 6.930 1.00 91.62 213 ALA A CA 1
ATOM 1678 C C . ALA A 1 213 ? -1.677 4.723 6.719 1.00 91.62 213 ALA A C 1
ATOM 1680 O O . ALA A 1 213 ? -1.786 5.558 7.614 1.00 91.62 213 ALA A O 1
ATOM 1681 N N . VAL A 1 214 ? -2.316 4.856 5.552 1.00 91.31 214 VAL A N 1
ATOM 1682 C CA . VAL A 1 214 ? -3.239 5.966 5.264 1.00 91.31 214 VAL A CA 1
ATOM 1683 C C . VAL A 1 214 ? -4.471 5.912 6.175 1.00 91.31 214 VAL A C 1
ATOM 1685 O O . VAL A 1 214 ? -4.957 6.956 6.602 1.00 91.31 214 VAL A O 1
ATOM 1688 N N . CYS A 1 215 ? -4.951 4.714 6.519 1.00 89.62 215 CYS A N 1
ATOM 1689 C CA . CYS A 1 215 ? -6.020 4.534 7.504 1.00 89.62 215 CYS A CA 1
ATOM 1690 C C . CYS A 1 215 ? -5.572 4.827 8.947 1.00 89.62 215 CYS A C 1
ATOM 1692 O O . CYS A 1 215 ? -6.420 4.927 9.826 1.00 89.62 215 CYS A O 1
ATOM 1694 N N . GLY A 1 216 ? -4.268 4.977 9.199 1.00 88.44 216 GLY A N 1
ATOM 1695 C CA . GLY A 1 216 ? -3.726 5.250 10.529 1.00 88.44 216 GLY A CA 1
ATOM 1696 C C . GLY A 1 216 ? -3.680 4.033 11.452 1.00 88.44 216 GLY A C 1
ATOM 1697 O O . GLY A 1 216 ? -3.488 4.219 12.650 1.00 88.44 216 GLY A O 1
ATOM 1698 N N . ILE A 1 217 ? -3.813 2.817 10.907 1.00 84.69 217 ILE A N 1
ATOM 1699 C CA . ILE A 1 217 ? -3.891 1.564 11.681 1.00 84.69 217 ILE A CA 1
ATOM 1700 C C . ILE A 1 217 ? -2.668 1.383 12.591 1.00 84.69 217 ILE A C 1
ATOM 1702 O O . ILE A 1 217 ? -2.797 0.910 13.713 1.00 84.69 217 ILE A O 1
ATOM 1706 N N . ASP A 1 218 ? -1.494 1.858 12.158 1.00 86.31 218 ASP A N 1
ATOM 1707 C CA . ASP A 1 218 ? -0.246 1.822 12.939 1.00 86.31 218 ASP A CA 1
ATOM 1708 C C . ASP A 1 218 ? -0.321 2.590 14.279 1.00 86.31 218 ASP A C 1
ATOM 1710 O O . ASP A 1 218 ? 0.607 2.526 15.082 1.00 86.31 218 ASP A O 1
ATOM 1714 N N . ARG A 1 219 ? -1.375 3.387 14.499 1.00 84.81 219 ARG A N 1
ATOM 1715 C CA . ARG A 1 219 ? -1.560 4.254 15.673 1.00 84.81 219 ARG A CA 1
ATOM 1716 C C . ARG A 1 219 ? -2.853 3.968 16.430 1.00 84.81 219 ARG A C 1
ATOM 1718 O O . ARG A 1 219 ? -3.210 4.759 17.303 1.00 84.81 219 ARG A O 1
ATOM 1725 N N . PHE A 1 220 ? -3.579 2.918 16.059 1.00 84.94 220 PHE A N 1
ATOM 1726 C CA . PHE A 1 220 ? -4.832 2.581 16.719 1.00 84.94 220 PHE A CA 1
ATOM 1727 C C . PHE A 1 220 ? -4.577 2.197 18.173 1.00 84.94 220 PHE A C 1
ATOM 1729 O O . PHE A 1 220 ? -3.706 1.379 18.466 1.00 84.94 220 PHE A O 1
ATOM 1736 N N . SER A 1 221 ? -5.334 2.812 19.078 1.00 84.69 221 SER A N 1
ATOM 1737 C CA . SER A 1 221 ? -5.468 2.322 20.446 1.00 84.69 221 SER A CA 1
ATOM 1738 C C . SER A 1 221 ? -6.446 1.146 20.495 1.00 84.69 221 SER A C 1
ATOM 1740 O O . SER A 1 221 ? -7.215 0.925 19.561 1.00 84.69 221 SER A O 1
ATOM 1742 N N . GLU A 1 222 ? -6.482 0.429 21.618 1.00 81.56 222 GLU A N 1
ATOM 1743 C CA . GLU A 1 222 ? -7.512 -0.591 21.883 1.00 81.56 222 GLU A CA 1
ATOM 1744 C C . GLU A 1 222 ? -8.938 -0.039 21.716 1.00 81.56 222 GLU A C 1
ATOM 1746 O O . GLU A 1 222 ? -9.832 -0.729 21.240 1.00 81.56 222 GLU A O 1
ATOM 1751 N N . GLU A 1 223 ? -9.153 1.240 22.043 1.00 79.06 223 GLU A N 1
ATOM 1752 C CA . GLU A 1 223 ? -10.436 1.917 21.821 1.00 79.06 223 GLU A CA 1
ATOM 1753 C C . GLU A 1 223 ? -10.756 2.087 20.329 1.00 79.06 223 GLU A C 1
ATOM 1755 O O . GLU A 1 223 ? -11.910 1.934 19.930 1.00 79.06 223 GLU A O 1
ATOM 1760 N N . ASP A 1 224 ? -9.752 2.389 19.497 1.00 80.25 224 ASP A N 1
ATOM 1761 C CA . ASP A 1 224 ? -9.932 2.501 18.045 1.00 80.25 224 ASP A CA 1
ATOM 1762 C C . ASP A 1 224 ? -10.271 1.130 17.435 1.00 80.25 224 ASP A C 1
ATOM 1764 O O . ASP A 1 224 ? -11.158 1.036 16.583 1.00 80.25 224 ASP A O 1
ATOM 1768 N N . TRP A 1 225 ? -9.624 0.063 17.915 1.00 80.69 225 TRP A N 1
ATOM 1769 C CA . TRP A 1 225 ? -9.940 -1.315 17.533 1.00 80.69 225 TRP A CA 1
ATOM 1770 C C . TRP A 1 225 ? -11.358 -1.712 17.948 1.00 80.69 225 TRP A C 1
ATOM 1772 O O . TRP A 1 225 ? -12.151 -2.128 17.103 1.00 80.69 225 TRP A O 1
ATOM 1782 N N . ALA A 1 226 ? -11.729 -1.465 19.206 1.00 74.19 226 ALA A N 1
ATOM 1783 C CA . ALA A 1 226 ? -13.068 -1.740 19.719 1.00 74.19 226 ALA A CA 1
ATOM 1784 C C . ALA A 1 226 ? -14.162 -0.958 18.965 1.00 74.19 226 ALA A C 1
ATOM 1786 O O . ALA A 1 226 ? -15.254 -1.475 18.719 1.00 74.19 226 ALA A O 1
ATOM 1787 N N . ALA A 1 227 ? -13.890 0.285 18.557 1.00 74.44 227 ALA A N 1
ATOM 1788 C CA . ALA A 1 227 ? -14.820 1.067 17.745 1.00 74.44 227 ALA A CA 1
ATOM 1789 C C . ALA A 1 227 ? -15.034 0.457 16.348 1.00 74.44 227 ALA A C 1
ATOM 1791 O O . ALA A 1 227 ? -16.162 0.437 15.852 1.00 74.44 227 ALA A O 1
ATOM 1792 N N . ILE A 1 228 ? -13.981 -0.072 15.720 1.00 70.12 228 ILE A N 1
ATOM 1793 C CA . ILE A 1 228 ? -14.058 -0.729 14.403 1.00 70.12 228 ILE A CA 1
ATOM 1794 C C . ILE A 1 228 ? -14.758 -2.086 14.484 1.00 70.12 228 ILE A C 1
ATOM 1796 O O . ILE A 1 228 ? -15.504 -2.445 13.574 1.00 70.12 228 ILE A O 1
ATOM 1800 N N . GLU A 1 229 ? -14.572 -2.807 15.584 1.00 68.50 229 GLU A N 1
ATOM 1801 C CA . GLU A 1 229 ? -15.289 -4.051 15.880 1.00 68.50 229 GLU A CA 1
ATOM 1802 C C . GLU A 1 229 ? -16.778 -3.827 16.190 1.00 68.50 229 GLU A C 1
ATOM 1804 O O . GLU A 1 229 ? -17.549 -4.782 16.266 1.00 68.50 229 GLU A O 1
ATOM 1809 N N . GLY A 1 230 ? -17.210 -2.568 16.330 1.00 62.88 230 GLY A N 1
ATOM 1810 C CA . GLY A 1 230 ? -18.590 -2.212 16.655 1.00 62.88 230 GLY A CA 1
ATOM 1811 C C . GLY A 1 230 ? -18.932 -2.364 18.139 1.00 62.88 230 GLY A C 1
ATOM 1812 O O . GLY A 1 230 ? -20.110 -2.342 18.492 1.00 62.88 230 GLY A O 1
ATOM 1813 N N . ILE A 1 231 ? -17.922 -2.490 19.008 1.00 55.38 231 ILE A N 1
ATOM 1814 C CA . ILE A 1 231 ? -18.067 -2.588 20.469 1.00 55.38 231 ILE A CA 1
ATOM 1815 C C . ILE A 1 231 ? -18.355 -1.204 21.081 1.00 55.38 231 ILE A C 1
ATOM 1817 O O . ILE A 1 231 ? -19.070 -1.106 22.079 1.00 55.38 231 ILE A O 1
ATOM 1821 N N . ILE A 1 232 ? -17.852 -0.122 20.470 1.00 49.19 232 ILE A N 1
ATOM 1822 C CA . ILE A 1 232 ? -18.062 1.266 20.921 1.00 49.19 232 ILE A CA 1
ATOM 1823 C C . ILE A 1 232 ? -18.917 2.039 19.895 1.00 49.19 232 ILE A C 1
ATOM 1825 O O . ILE A 1 232 ? -18.600 2.013 18.704 1.00 49.19 232 ILE A O 1
ATOM 1829 N N . PRO A 1 233 ? -19.975 2.771 20.309 1.00 44.16 233 PRO A N 1
ATOM 1830 C CA . PRO A 1 233 ? -20.787 3.576 19.396 1.00 44.16 233 PRO A CA 1
ATOM 1831 C C . PRO A 1 233 ? -19.966 4.665 18.690 1.00 44.16 233 PRO A C 1
ATOM 1833 O O . PRO A 1 233 ? -19.229 5.420 19.330 1.00 44.16 233 PRO A O 1
ATOM 1836 N N . ALA A 1 234 ? -20.148 4.799 17.374 1.00 43.28 234 ALA A N 1
ATOM 1837 C CA . ALA A 1 234 ? -19.521 5.853 16.581 1.00 43.28 234 ALA A CA 1
ATOM 1838 C C . ALA A 1 234 ? -19.937 7.245 17.102 1.00 43.28 234 ALA A C 1
ATOM 1840 O O . ALA A 1 234 ? -21.089 7.648 16.948 1.00 43.28 234 ALA A O 1
ATOM 1841 N N . GLY A 1 235 ? -19.002 7.977 17.720 1.00 49.53 235 GLY A N 1
ATOM 1842 C CA . GLY A 1 235 ? -19.228 9.346 18.204 1.00 49.53 235 GLY A CA 1
ATOM 1843 C C . GLY A 1 235 ? -18.714 9.667 19.610 1.00 49.53 235 GLY A C 1
ATOM 1844 O O . GLY A 1 235 ? -18.892 10.799 20.056 1.00 49.53 235 GLY A O 1
ATOM 1845 N N . ALA A 1 236 ? -18.070 8.730 20.314 1.00 43.03 236 ALA A N 1
ATOM 1846 C CA . ALA A 1 236 ? -17.412 9.050 21.581 1.00 43.03 236 ALA A CA 1
ATOM 1847 C C . ALA A 1 236 ? -16.280 10.075 21.360 1.00 43.03 236 ALA A C 1
ATOM 1849 O O . ALA A 1 236 ? -15.336 9.840 20.606 1.00 43.03 236 ALA A O 1
ATOM 1850 N N . THR A 1 237 ? -16.388 11.242 21.998 1.00 42.28 237 THR A N 1
ATOM 1851 C CA . THR A 1 237 ? -15.347 12.279 21.991 1.00 42.28 237 THR A CA 1
ATOM 1852 C C . THR A 1 237 ? -14.061 11.736 22.605 1.00 42.28 237 THR A C 1
ATOM 1854 O O . THR A 1 237 ? -14.031 11.406 23.790 1.00 42.28 237 THR A O 1
ATOM 1857 N N . LYS A 1 238 ? -13.001 11.658 21.796 1.00 50.78 238 LYS A N 1
ATOM 1858 C CA . LYS A 1 238 ? -11.689 11.146 22.202 1.00 50.78 238 LYS A CA 1
ATOM 1859 C C . LYS A 1 238 ? -10.957 12.169 23.079 1.00 50.78 238 LYS A C 1
ATOM 1861 O O . LYS A 1 238 ? -10.929 13.358 22.754 1.00 50.78 238 LYS A O 1
ATOM 1866 N N . ALA A 1 239 ? -10.336 11.708 24.161 1.00 48.81 239 ALA A N 1
ATOM 1867 C CA . ALA A 1 239 ? -9.313 12.485 24.859 1.00 48.81 239 ALA A CA 1
ATOM 1868 C C . ALA A 1 239 ? -8.059 12.603 23.964 1.00 48.81 239 ALA A C 1
ATOM 1870 O O . ALA A 1 239 ? -7.815 11.717 23.140 1.00 48.81 239 ALA A O 1
ATOM 1871 N N . PRO A 1 240 ? -7.267 13.685 24.060 1.00 43.16 240 PRO A N 1
ATOM 1872 C CA . PRO A 1 240 ? -6.052 13.814 23.263 1.00 43.16 240 PRO A CA 1
ATOM 1873 C C . PRO A 1 240 ? -5.109 12.618 23.507 1.00 43.16 240 PRO A C 1
ATOM 1875 O O . PRO A 1 240 ? -5.054 12.117 24.632 1.00 43.16 240 PRO A O 1
ATOM 1878 N N . PRO A 1 241 ? -4.384 12.140 22.476 1.00 47.03 241 PRO A N 1
ATOM 1879 C CA . PRO A 1 241 ? -3.510 10.979 22.611 1.00 47.03 241 PRO A CA 1
ATOM 1880 C C . PRO A 1 241 ? -2.448 11.216 23.689 1.00 47.03 241 PRO A C 1
ATOM 1882 O O . PRO A 1 241 ? -1.811 12.266 23.685 1.00 47.03 241 PRO A O 1
ATOM 1885 N N . ASN A 1 242 ? -2.232 10.237 24.572 1.00 45.00 242 ASN A N 1
ATOM 1886 C CA . ASN A 1 242 ? -1.056 10.208 25.436 1.00 45.00 242 ASN A CA 1
ATOM 1887 C C . ASN A 1 242 ? 0.142 9.750 24.590 1.00 45.00 242 ASN A C 1
ATOM 1889 O O . ASN A 1 242 ? 0.231 8.596 24.176 1.00 45.00 242 ASN A O 1
ATOM 1893 N N . ASP A 1 243 ? 1.039 10.678 24.299 1.00 44.53 243 ASP A N 1
ATOM 1894 C CA . ASP A 1 243 ? 2.244 10.541 23.483 1.00 44.53 243 ASP A CA 1
ATOM 1895 C C . ASP A 1 243 ? 3.429 9.884 24.224 1.00 44.53 243 ASP A C 1
ATOM 1897 O O . ASP A 1 243 ? 4.542 9.812 23.700 1.00 44.53 243 ASP A O 1
ATOM 1901 N N . GLY A 1 244 ? 3.185 9.293 25.398 1.00 38.25 244 GLY A N 1
ATOM 1902 C CA . GLY A 1 244 ? 4.204 8.662 26.243 1.00 38.25 244 GLY A CA 1
ATOM 1903 C C . GLY A 1 244 ? 5.010 7.509 25.620 1.00 38.25 244 GLY A C 1
ATOM 1904 O O . GLY A 1 244 ? 6.068 7.181 26.147 1.00 38.25 244 GLY A O 1
ATOM 1905 N N . TYR A 1 245 ? 4.582 6.911 24.499 1.00 40.12 245 TYR A N 1
ATOM 1906 C CA . TYR A 1 245 ? 5.368 5.866 23.818 1.00 40.12 245 TYR A CA 1
ATOM 1907 C C . TYR A 1 245 ? 6.567 6.426 23.025 1.00 40.12 245 TYR A C 1
ATOM 1909 O O . TYR A 1 245 ? 7.546 5.717 22.812 1.00 40.12 245 TYR A O 1
ATOM 1917 N N . TRP A 1 246 ? 6.526 7.701 22.619 1.00 34.94 246 TRP A N 1
ATOM 1918 C CA . TRP A 1 246 ? 7.595 8.344 21.834 1.00 34.94 246 TRP A CA 1
ATOM 1919 C C . TRP A 1 246 ? 8.404 9.391 22.613 1.00 34.94 246 TRP A C 1
ATOM 1921 O O . TRP A 1 246 ? 9.257 10.057 22.026 1.00 34.94 246 TRP A O 1
ATOM 1931 N N . GLY A 1 247 ? 8.186 9.503 23.928 1.00 34.12 247 GLY A N 1
ATOM 1932 C CA . GLY A 1 247 ? 8.701 10.611 24.731 1.00 34.12 247 GLY A CA 1
ATOM 1933 C C . GLY A 1 247 ? 7.931 11.896 24.426 1.00 34.12 247 GLY A C 1
ATOM 1934 O O . GLY A 1 247 ? 7.566 12.164 23.278 1.00 34.12 247 GLY A O 1
ATOM 1935 N N . GLY A 1 248 ? 7.644 12.685 25.460 1.00 34.00 248 GLY A N 1
ATOM 1936 C CA . GLY A 1 248 ? 6.951 13.951 25.276 1.00 34.00 248 GLY A CA 1
ATOM 1937 C C . GLY A 1 248 ? 7.744 14.837 24.318 1.00 34.00 248 GLY A C 1
ATOM 1938 O O . GLY A 1 248 ? 8.977 14.880 24.347 1.00 34.00 248 GLY A O 1
ATOM 1939 N N . ARG A 1 249 ? 7.042 15.593 23.469 1.00 38.44 249 ARG A N 1
ATOM 1940 C CA . ARG A 1 249 ? 7.658 16.608 22.590 1.00 38.44 249 ARG A CA 1
ATOM 1941 C C . ARG A 1 249 ? 8.490 17.649 23.357 1.00 38.44 249 ARG A C 1
ATOM 1943 O O . ARG A 1 249 ? 9.297 18.351 22.748 1.00 38.44 249 ARG A O 1
ATOM 1950 N N . ASP A 1 250 ? 8.306 17.700 24.671 1.00 42.56 250 ASP A N 1
ATOM 1951 C CA . ASP A 1 250 ? 8.903 18.637 25.612 1.00 42.56 250 ASP A CA 1
ATOM 1952 C C . ASP A 1 250 ? 10.272 18.159 26.141 1.00 42.56 250 ASP A C 1
ATOM 1954 O O . ASP A 1 250 ? 11.045 18.960 26.665 1.00 42.56 250 ASP A O 1
ATOM 1958 N N . ASP A 1 251 ? 10.623 16.885 25.926 1.00 43.41 251 ASP A N 1
ATOM 1959 C CA . ASP A 1 251 ? 11.846 16.270 26.464 1.00 43.41 251 ASP A CA 1
ATOM 1960 C C . ASP A 1 251 ? 13.050 16.387 25.505 1.00 43.41 251 ASP A C 1
ATOM 1962 O O . ASP A 1 251 ? 14.193 16.114 25.876 1.00 43.41 251 ASP A O 1
ATOM 1966 N N . LEU A 1 252 ? 12.815 16.816 24.257 1.00 36.88 252 LEU A N 1
ATOM 1967 C CA . LEU A 1 252 ? 13.825 16.872 23.188 1.00 36.88 252 LEU A CA 1
ATOM 1968 C C . LEU A 1 252 ? 14.578 18.206 23.085 1.00 36.88 252 LEU A C 1
ATOM 1970 O O . LEU A 1 252 ? 15.571 18.287 22.362 1.00 36.88 252 LEU A O 1
ATOM 1974 N N . TRP A 1 253 ? 14.167 19.234 23.830 1.00 34.62 253 TRP A N 1
ATOM 1975 C CA . TRP A 1 253 ? 14.891 20.502 23.913 1.00 34.62 253 TRP A CA 1
ATOM 1976 C C . TRP A 1 253 ? 14.901 20.998 25.352 1.00 34.62 253 TRP A C 1
ATOM 1978 O O . TRP A 1 253 ? 13.900 21.492 25.859 1.00 34.62 253 TRP A O 1
ATOM 1988 N N . GLY A 1 254 ? 16.063 20.858 25.997 1.00 31.62 254 GLY A N 1
ATOM 1989 C CA . GLY A 1 254 ? 16.298 21.252 27.381 1.00 31.62 254 GLY A CA 1
ATOM 1990 C C . GLY A 1 254 ? 15.641 22.585 27.728 1.00 31.62 254 GLY A C 1
ATOM 1991 O O . GLY A 1 254 ? 15.945 23.624 27.138 1.00 31.62 254 GLY A O 1
ATOM 1992 N N . ALA A 1 255 ? 14.745 22.531 28.710 1.00 37.69 255 ALA A N 1
ATOM 1993 C CA . ALA A 1 255 ? 14.082 23.681 29.284 1.00 37.69 255 ALA A CA 1
ATOM 1994 C C . ALA A 1 255 ? 15.106 24.753 29.695 1.00 37.69 255 ALA A C 1
ATOM 1996 O O . ALA A 1 255 ? 15.752 24.677 30.740 1.00 37.69 255 ALA A O 1
ATOM 1997 N N . ARG A 1 256 ? 15.213 25.800 28.876 1.00 30.08 256 ARG A N 1
ATOM 1998 C CA . ARG A 1 256 ? 15.692 27.118 29.287 1.00 30.08 256 ARG A CA 1
ATOM 1999 C C . ARG A 1 256 ? 14.838 28.193 28.630 1.00 30.08 256 ARG A C 1
ATOM 2001 O O . ARG A 1 256 ? 15.145 28.684 27.556 1.00 30.08 256 ARG A O 1
ATOM 2008 N N . GLY A 1 257 ? 13.820 28.598 29.383 1.00 30.72 257 GLY A N 1
ATOM 2009 C CA . GLY A 1 257 ? 13.507 30.009 29.571 1.00 30.72 257 GLY A CA 1
ATOM 2010 C C . GLY A 1 257 ? 12.586 30.668 28.547 1.00 30.72 257 GLY A C 1
ATOM 2011 O O . GLY A 1 257 ? 12.938 30.863 27.392 1.00 30.72 257 GLY A O 1
ATOM 2012 N N . GLY A 1 258 ? 11.476 31.188 29.072 1.00 27.30 258 GLY A N 1
ATOM 2013 C CA . GLY A 1 258 ? 10.882 32.429 28.581 1.00 27.30 258 GLY A CA 1
ATOM 2014 C C . GLY A 1 258 ? 9.704 32.242 27.639 1.00 27.30 258 GLY A C 1
ATOM 2015 O O . GLY A 1 258 ? 9.850 32.304 26.423 1.00 27.30 258 GLY A O 1
ATOM 2016 N N . GLY A 1 259 ? 8.513 32.100 28.222 1.00 39.84 259 GLY A N 1
ATOM 2017 C CA . GLY A 1 259 ? 7.261 32.182 27.486 1.00 39.84 259 GLY A CA 1
ATOM 2018 C C . GLY A 1 259 ? 7.119 33.484 26.698 1.00 39.84 259 GLY A C 1
ATOM 2019 O O . GLY A 1 259 ? 7.589 34.538 27.123 1.00 39.84 259 GLY A O 1
ATOM 2020 N N . LYS A 1 260 ? 6.416 33.390 25.568 1.00 30.23 260 LYS A N 1
ATOM 2021 C CA . LYS A 1 260 ? 5.676 34.480 24.923 1.00 30.23 260 LYS A CA 1
ATOM 2022 C C . LYS A 1 260 ? 4.597 33.861 24.031 1.00 30.23 260 LYS A C 1
ATOM 2024 O O . LYS A 1 260 ? 4.903 33.162 23.070 1.00 30.23 260 LYS A O 1
ATOM 2029 N N . ASN A 1 261 ? 3.342 34.119 24.394 1.00 32.41 261 ASN A N 1
ATOM 2030 C CA . ASN A 1 261 ? 2.146 33.834 23.605 1.00 32.41 261 ASN A CA 1
ATOM 2031 C C . ASN A 1 261 ? 2.154 34.690 22.331 1.00 32.41 261 ASN A C 1
ATOM 2033 O O . ASN A 1 261 ? 2.214 35.914 22.432 1.00 32.41 261 ASN A O 1
ATOM 2037 N N . TRP A 1 262 ? 2.059 34.060 21.159 1.00 34.88 262 TRP A N 1
ATOM 2038 C CA . TRP A 1 262 ? 2.093 34.747 19.858 1.00 34.88 262 TRP A CA 1
ATOM 2039 C C . TRP A 1 262 ? 0.770 34.745 19.084 1.00 34.88 262 TRP A C 1
ATOM 2041 O O . TRP A 1 262 ? 0.766 35.062 17.902 1.00 34.88 262 TRP A O 1
ATOM 2051 N N . PHE A 1 263 ? -0.363 34.479 19.735 1.00 29.44 263 PHE A N 1
ATOM 2052 C CA . PHE A 1 263 ? -1.672 34.642 19.098 1.00 29.44 263 PHE A CA 1
ATOM 2053 C C . PHE A 1 263 ? -2.638 35.387 20.026 1.00 29.44 263 PHE A C 1
ATOM 2055 O O . PHE A 1 263 ? -3.127 34.841 21.014 1.00 29.44 263 PHE A O 1
ATOM 2062 N N . LYS A 1 264 ? -2.839 36.670 19.709 1.00 35.50 264 LYS A N 1
ATOM 2063 C CA . LYS A 1 264 ? -4.140 37.337 19.801 1.00 35.50 264 LYS A CA 1
ATOM 2064 C C . LYS A 1 264 ? -4.819 37.196 18.447 1.00 35.50 264 LYS A C 1
ATOM 2066 O O . LYS A 1 264 ? -4.067 37.203 17.445 1.00 35.50 264 LYS A O 1
#

Sequence (264 aa):
VYVVLWANFWIFLGVLVTVAFLCYREYDSIVAQYGFGAPGWIGYGAGLLLLVWGGESGGTMPIMAMTIDSGFRPQMVYEFAARHPQPAHGPAGDAIAAPRTVVATKGKPDFLKLIASVSPTDASRKRQNVRIWHIGTHWAKQEFYDWLRIVLPDDGTYPPGYQHYAYKDQDFYRGLCSESRIVRSSGKVEWVPDKSVRNEPLDLAVLCRAAAAVCGIDRFSEEDWAAIEGIIPAGATKAPPNDGYWGGRDDLWGARGGGKNWFK